Protein AF-A0A4U8SGM3-F1 (afdb_monomer)

Secondary structure (DSSP, 8-state):
-HHHHHHHHHHHHHHHHHHHH--HHHHHHHHHHHTT-EE--GGGPPPP-TTS-HHHHHHHHHHHHHHHHHHHHHHHHHHTTSEEEEEETTEEEEEE-HHHHHHHHH-HHHHHHHHHHHHHHIIIIIHHHHHHHHH-HHHHHHHHS-----TTPPPHHHHHHHHHHHTTSB---S-GGG---SSHHHHHTSPBPTT-TTS--

Foldseek 3Di:
DVVVVVVLVVLLVVLVVCLVPQDLLRLLLLVLQLVQAWALLQLQQADDDPPDDPVLVVLNVLLNVSSVVSVVSQVVCCVVQQWPWDDDPRGTRIHGHPSNSVSCVVDVVSVVVSVVSNLVCCQPPVVVSLLVCLPPPVNLVSQLPDPDPDPQRQGSVLSSLSNCCSSFQAVAPDPSSPDNQPGSVRSVPGHGGPSHNVPDD

Nearest PDB structures (foldseek):
  6juv-assembly1_A  TM=3.994E-01  e=2.311E-01  Pyrococcus yayanosii CH1
  3m8e-assembly1_A  TM=5.157E-01  e=1.503E+00  Bacillus thuringiensis serovar israelensis
  3fm5-assembly3_C  TM=2.994E-01  e=3.691E-01  Rhodococcus jostii RHA1
  3s2w-assembly2_D  TM=3.661E-01  e=2.954E+00  Methanosarcina mazei Go1
  3opb-assembly1_B  TM=2.702E-01  e=8.357E+00  Saccharomyces cerevisiae

pLDDT: mean 87.22, std 13.84, range [38.59, 97.94]

Mean predicted aligned error: 6.18 Å

Solvent-accessible surface area (backbone atoms only — not comparable to full-atom values): 10999 Å² total; per-residue (Å²): 115,68,71,61,53,52,55,49,53,55,50,53,51,52,51,52,48,51,65,70,69,46,48,66,69,49,38,4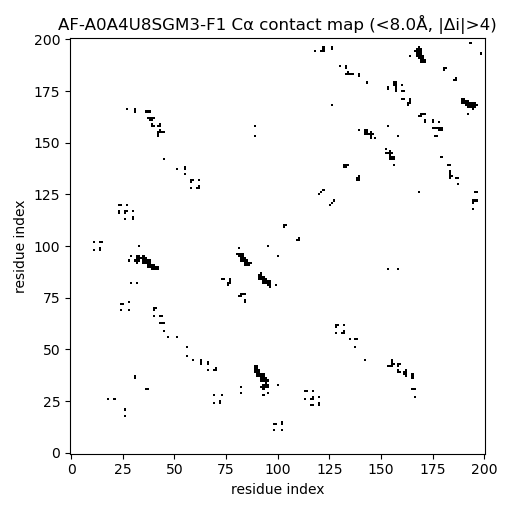4,53,52,54,36,13,66,69,60,32,58,40,32,53,65,32,51,61,76,78,92,60,94,86,57,55,72,68,59,48,52,54,48,52,57,47,39,50,54,44,51,51,50,54,52,50,51,54,51,35,33,76,72,57,52,28,47,66,45,81,49,102,36,25,34,41,25,35,42,25,69,72,53,41,52,51,39,74,75,28,65,66,57,41,51,50,50,51,51,52,30,37,48,41,36,43,72,53,51,47,54,49,54,47,54,48,37,68,34,63,72,51,36,53,58,30,69,64,45,98,62,102,52,100,79,68,61,31,37,45,16,24,47,51,45,33,40,28,61,72,25,34,27,55,68,69,94,60,43,76,75,50,72,65,93,42,49,67,54,55,74,61,48,49,72,21,88,37,23,72,84,58,83,126

Sequence (201 aa):
MAKSLYARKKRNSKAKKILKEATPLDKLIIFNAYRNMFLPLNGMLIAPNQQLDFESMQIINCFDDLIMRLISNVKRMNEERILFAYEEHYGYRLVLSSQFYSLIHQNEKIKKELMKENKQFIKDEVYPLCKKIIESETIFNLLQQSQQPNINATPLLGSLSIFMHNIGVFNIPVDVKHLNPASPKDFLNFPKGEFHPEYQG

Structure (mmCIF, N/CA/C/O backbone):
data_AF-A0A4U8SGM3-F1
#
_entry.id   AF-A0A4U8SGM3-F1
#
loop_
_atom_site.group_PDB
_atom_site.id
_atom_site.type_symbol
_atom_site.label_atom_id
_atom_site.label_alt_id
_atom_site.label_comp_id
_atom_site.label_asym_id
_atom_site.label_entity_id
_atom_site.label_seq_id
_atom_site.pdbx_PDB_ins_code
_atom_site.Cartn_x
_atom_site.Cartn_y
_atom_site.Cartn_z
_atom_site.occupancy
_atom_site.B_iso_or_equiv
_atom_site.auth_seq_id
_atom_site.auth_comp_id
_atom_site.auth_asym_id
_atom_site.auth_atom_id
_atom_site.pdbx_PDB_model_num
ATOM 1 N N . MET A 1 1 ? -26.179 -7.073 33.674 1.00 56.12 1 MET A N 1
ATOM 2 C CA . MET A 1 1 ? -25.950 -6.056 32.615 1.00 56.12 1 MET A CA 1
ATOM 3 C C . MET A 1 1 ? -24.678 -5.207 32.802 1.00 56.12 1 MET A C 1
ATOM 5 O O . MET A 1 1 ? -23.928 -5.080 31.838 1.00 56.12 1 MET A O 1
ATOM 9 N N . ALA A 1 2 ? -24.351 -4.692 33.998 1.00 54.56 2 ALA A N 1
ATOM 10 C CA . ALA A 1 2 ? -23.192 -3.799 34.225 1.00 54.56 2 ALA A CA 1
ATOM 11 C C . ALA A 1 2 ? -21.797 -4.382 33.871 1.00 54.56 2 ALA A C 1
ATOM 13 O O . ALA A 1 2 ? -20.968 -3.679 33.290 1.00 54.56 2 ALA A O 1
ATOM 14 N N . LYS A 1 3 ? -21.547 -5.680 34.122 1.00 50.66 3 LYS A N 1
ATOM 15 C CA . LYS A 1 3 ? -20.276 -6.352 33.756 1.00 50.66 3 LYS A CA 1
ATOM 16 C C . LYS A 1 3 ? -20.006 -6.341 32.239 1.00 50.66 3 LYS A C 1
ATOM 18 O O . LYS A 1 3 ? -18.861 -6.184 31.819 1.00 50.66 3 LYS A O 1
ATOM 23 N N . SER A 1 4 ? -21.055 -6.431 31.413 1.00 63.47 4 SER A N 1
ATOM 24 C CA . SER A 1 4 ? -20.931 -6.410 29.945 1.00 63.47 4 SER A CA 1
ATOM 25 C C . SER A 1 4 ? -20.558 -5.021 29.402 1.00 63.47 4 SER A C 1
ATOM 27 O O . SER A 1 4 ? -19.730 -4.907 28.497 1.00 63.47 4 SER A O 1
ATOM 29 N N . LEU A 1 5 ? -21.092 -3.955 30.011 1.00 58.72 5 LEU A N 1
ATOM 30 C CA . LEU A 1 5 ? -20.821 -2.563 29.640 1.00 58.72 5 LEU A CA 1
ATOM 31 C C . LEU A 1 5 ? -19.402 -2.134 30.031 1.00 58.72 5 LEU A C 1
ATOM 33 O O . LEU A 1 5 ? -18.722 -1.476 29.243 1.00 58.72 5 LEU A O 1
ATOM 37 N N . TYR A 1 6 ? -18.919 -2.557 31.204 1.00 59.22 6 TYR A N 1
ATOM 38 C CA . TYR A 1 6 ? -17.543 -2.299 31.641 1.00 59.22 6 TYR A CA 1
ATOM 39 C C . TYR A 1 6 ? -16.518 -2.997 30.731 1.00 59.22 6 TYR A C 1
ATOM 41 O O . TYR A 1 6 ? -15.571 -2.368 30.254 1.00 59.22 6 TYR A O 1
ATOM 49 N N . ALA A 1 7 ? -16.756 -4.270 30.391 1.00 63.47 7 ALA A N 1
ATOM 50 C CA . ALA A 1 7 ? -15.914 -5.014 29.454 1.00 63.47 7 ALA A CA 1
ATOM 51 C C . ALA A 1 7 ? -15.919 -4.408 28.037 1.00 63.47 7 ALA A C 1
ATOM 53 O O . ALA A 1 7 ? -14.904 -4.469 27.340 1.00 63.47 7 ALA A O 1
ATOM 54 N N . ARG A 1 8 ? -17.036 -3.809 27.600 1.00 59.97 8 ARG A N 1
ATOM 55 C CA . ARG A 1 8 ? -17.139 -3.090 26.319 1.00 59.97 8 ARG A CA 1
ATOM 56 C C . ARG A 1 8 ? -16.384 -1.754 26.348 1.00 59.97 8 ARG A C 1
ATOM 58 O O . ARG A 1 8 ? -15.612 -1.482 25.433 1.00 59.97 8 ARG A O 1
ATOM 65 N N . LYS A 1 9 ? -16.516 -0.960 27.421 1.00 65.94 9 LYS A N 1
ATOM 66 C CA . LYS A 1 9 ? -15.753 0.292 27.615 1.00 65.94 9 LYS A CA 1
ATOM 67 C C . LYS A 1 9 ? -14.238 0.046 27.649 1.00 65.94 9 LYS A C 1
ATOM 69 O O . LYS A 1 9 ? -13.498 0.745 26.960 1.00 65.94 9 LYS A O 1
ATOM 74 N N . LYS A 1 10 ? -13.776 -0.978 28.380 1.00 66.94 10 LYS A N 1
ATOM 75 C CA . LYS A 1 10 ? -12.348 -1.343 28.464 1.00 66.94 10 LYS A CA 1
ATOM 76 C C . LYS A 1 10 ? -11.784 -1.805 27.112 1.00 66.94 10 LYS A C 1
ATOM 78 O O . LYS A 1 10 ? -10.699 -1.374 26.729 1.00 66.94 10 LYS A O 1
ATOM 83 N N . ARG A 1 11 ? -12.538 -2.612 26.352 1.00 67.00 11 ARG A N 1
ATOM 84 C CA . ARG A 1 11 ? -12.164 -3.040 24.989 1.00 67.00 11 ARG A CA 1
ATOM 85 C C . ARG A 1 11 ? -12.057 -1.863 24.017 1.00 67.00 11 ARG A C 1
ATOM 87 O O . ARG A 1 11 ? -11.061 -1.753 23.306 1.00 67.00 11 ARG A O 1
ATOM 94 N N . ASN A 1 12 ? -13.014 -0.937 24.050 1.00 76.69 12 ASN A N 1
ATOM 95 C CA . ASN A 1 12 ? -12.971 0.262 23.210 1.00 76.69 12 ASN A CA 1
ATOM 96 C C . ASN A 1 12 ? -11.793 1.181 23.562 1.00 76.69 12 ASN A C 1
ATOM 98 O O . ASN A 1 12 ? -11.206 1.773 22.663 1.00 76.69 12 ASN A O 1
ATOM 102 N N . SER A 1 13 ? -11.413 1.273 24.840 1.00 83.69 13 SER A N 1
ATOM 103 C CA . SER A 1 13 ? -10.211 2.009 25.256 1.00 83.69 13 SER A CA 1
ATOM 104 C C . SER A 1 13 ? -8.932 1.396 24.667 1.00 83.69 13 SER A C 1
ATOM 106 O O . SER A 1 13 ? -8.132 2.108 24.064 1.00 83.69 13 SER A O 1
ATOM 108 N N . LYS A 1 14 ? -8.784 0.062 24.737 1.00 86.88 14 LYS A N 1
ATOM 109 C CA . LYS A 1 14 ? -7.633 -0.646 24.150 1.00 86.88 14 LYS A CA 1
ATOM 110 C C . LYS A 1 14 ? -7.545 -0.452 22.631 1.00 86.88 14 LYS A C 1
ATOM 112 O O . LYS A 1 14 ? -6.476 -0.121 22.137 1.00 86.88 14 LYS A O 1
ATOM 117 N N . ALA A 1 15 ? -8.652 -0.609 21.900 1.00 87.25 15 ALA A N 1
ATOM 118 C CA . ALA A 1 15 ? -8.657 -0.420 20.444 1.00 87.25 15 ALA A CA 1
ATOM 119 C C . ALA A 1 15 ? -8.336 1.027 20.037 1.00 87.25 15 ALA A C 1
ATOM 121 O O . ALA A 1 15 ? -7.558 1.240 19.115 1.00 87.25 15 ALA A O 1
ATOM 122 N N . LYS A 1 16 ? -8.862 2.026 20.762 1.00 89.62 16 LYS A N 1
ATOM 123 C CA . LYS A 1 16 ? -8.498 3.437 20.546 1.00 89.62 16 LYS A CA 1
ATOM 124 C C . LYS A 1 16 ? -7.008 3.684 20.760 1.00 89.62 16 LYS A C 1
ATOM 126 O O . LYS A 1 16 ? -6.407 4.410 19.978 1.00 89.62 16 LYS A O 1
ATOM 131 N N . LYS A 1 17 ? -6.424 3.085 21.803 1.00 91.31 17 LYS A N 1
ATOM 132 C CA . LYS A 1 17 ? -4.987 3.180 22.075 1.00 91.31 17 LYS A CA 1
ATOM 133 C C . LYS A 1 17 ? -4.170 2.594 20.918 1.00 91.31 17 LYS A C 1
ATOM 135 O O . LYS A 1 17 ? -3.308 3.288 20.403 1.00 91.31 17 LYS A O 1
ATOM 140 N N . ILE A 1 18 ? -4.521 1.391 20.455 1.00 92.94 18 ILE A N 1
ATOM 141 C CA . ILE A 1 18 ? -3.862 0.741 19.310 1.00 92.94 18 ILE A CA 1
ATOM 142 C C . ILE A 1 18 ? -3.943 1.614 18.051 1.00 92.94 18 ILE A C 1
ATOM 144 O O . ILE A 1 18 ? -2.927 1.835 17.411 1.00 92.94 18 ILE A O 1
ATOM 148 N N . LEU A 1 19 ? -5.116 2.168 17.718 1.00 91.62 19 LEU A N 1
ATOM 149 C CA . LEU A 1 19 ? -5.254 3.055 16.554 1.00 91.62 19 LEU A CA 1
ATOM 150 C C . LEU A 1 19 ? -4.416 4.334 16.676 1.00 91.62 19 LEU A C 1
ATOM 152 O O . LEU A 1 19 ? -3.866 4.802 15.685 1.00 91.62 19 LEU A O 1
ATOM 156 N N . LYS A 1 20 ? -4.314 4.898 17.884 1.00 90.88 20 LYS A N 1
ATOM 157 C CA . LYS A 1 20 ? -3.522 6.106 18.143 1.00 90.88 20 LYS A CA 1
ATOM 158 C C . LYS A 1 20 ? -2.016 5.843 18.025 1.00 90.88 20 LYS A C 1
ATOM 160 O O . LYS A 1 20 ? -1.290 6.704 17.544 1.00 90.88 20 LYS A O 1
ATOM 165 N N . GLU A 1 21 ? -1.565 4.684 18.493 1.00 92.25 21 GLU A N 1
ATOM 166 C CA . GLU A 1 21 ? -0.150 4.285 18.533 1.00 92.25 21 GLU A CA 1
ATOM 167 C C . GLU A 1 21 ? 0.313 3.576 17.252 1.00 92.25 21 GLU A C 1
ATOM 169 O O . GLU A 1 21 ? 1.503 3.319 17.095 1.00 92.25 21 GLU A O 1
ATOM 174 N N . ALA A 1 22 ? -0.610 3.278 16.333 1.00 94.31 22 ALA A N 1
ATOM 175 C CA . ALA A 1 22 ? -0.310 2.655 15.054 1.00 94.31 22 ALA A CA 1
ATOM 176 C C . ALA A 1 22 ? 0.708 3.488 14.261 1.00 94.31 22 ALA A C 1
ATOM 178 O O . ALA A 1 22 ? 0.566 4.707 14.105 1.00 94.31 22 ALA A O 1
ATOM 179 N N . THR A 1 23 ? 1.724 2.812 13.730 1.00 95.88 23 THR A N 1
ATOM 180 C CA . THR A 1 23 ? 2.701 3.436 12.832 1.00 95.88 23 THR A CA 1
ATOM 181 C C . THR A 1 23 ? 2.038 3.865 11.511 1.00 95.88 23 THR A C 1
ATOM 183 O O . THR A 1 23 ? 0.940 3.404 11.192 1.00 95.88 23 THR A O 1
ATOM 186 N N . PRO A 1 24 ? 2.670 4.726 10.695 1.00 95.50 24 PRO A N 1
ATOM 187 C CA . PRO A 1 24 ? 2.135 5.075 9.375 1.00 95.50 24 PRO A CA 1
ATOM 188 C C . PRO A 1 24 ? 1.860 3.854 8.479 1.00 95.50 24 PRO A C 1
ATOM 190 O O . PRO A 1 24 ? 0.799 3.757 7.864 1.00 95.50 24 PRO A O 1
ATOM 193 N N . LEU A 1 25 ? 2.762 2.867 8.491 1.00 96.12 25 LEU A N 1
ATOM 194 C CA . LEU A 1 25 ? 2.601 1.607 7.763 1.00 96.12 25 LEU A CA 1
ATOM 195 C C . LEU A 1 25 ? 1.408 0.801 8.303 1.00 96.12 25 LEU A C 1
ATOM 197 O O . LEU A 1 25 ? 0.596 0.286 7.534 1.00 96.12 25 LEU A O 1
ATOM 201 N N . ASP A 1 26 ? 1.238 0.764 9.625 1.00 97.00 26 ASP A N 1
ATOM 202 C CA . ASP A 1 26 ? 0.076 0.125 10.240 1.00 97.00 26 ASP A CA 1
ATOM 203 C C . ASP A 1 26 ? -1.236 0.780 9.807 1.00 97.00 26 ASP A C 1
ATOM 205 O O . ASP A 1 26 ? -2.214 0.099 9.501 1.00 97.00 26 ASP A O 1
ATOM 209 N N . LYS A 1 27 ? -1.257 2.111 9.749 1.00 96.06 27 LYS A N 1
ATOM 210 C CA . LYS A 1 27 ? -2.424 2.888 9.329 1.00 96.06 27 LYS A CA 1
ATOM 211 C C . LYS A 1 27 ? -2.789 2.625 7.871 1.00 96.06 27 LYS A C 1
ATOM 213 O O . LYS A 1 27 ? -3.979 2.519 7.583 1.00 96.06 27 LYS A O 1
ATOM 218 N N . LEU A 1 28 ? -1.808 2.415 6.990 1.00 97.06 28 LEU A N 1
ATOM 219 C CA . LEU A 1 28 ? -2.053 1.969 5.615 1.00 97.06 28 LEU A CA 1
ATOM 220 C C . LEU A 1 28 ? -2.765 0.616 5.572 1.00 97.06 28 LEU A C 1
ATOM 222 O O . LEU A 1 28 ? -3.778 0.472 4.883 1.00 97.06 28 LEU A O 1
ATOM 226 N N . ILE A 1 29 ? -2.289 -0.363 6.341 1.00 97.88 29 ILE A N 1
ATOM 227 C CA . ILE A 1 29 ? -2.908 -1.695 6.409 1.00 97.88 29 ILE A CA 1
ATOM 228 C C . ILE A 1 29 ? -4.326 -1.599 6.988 1.00 97.88 29 ILE A C 1
ATOM 230 O O . ILE A 1 29 ? -5.270 -2.136 6.410 1.00 97.88 29 ILE A O 1
ATOM 234 N N . ILE A 1 30 ? -4.496 -0.875 8.097 1.00 97.56 30 ILE A N 1
ATOM 235 C CA . ILE A 1 30 ? -5.788 -0.678 8.767 1.00 97.56 30 ILE A CA 1
ATOM 236 C C . ILE A 1 30 ? -6.782 0.014 7.831 1.00 97.56 30 ILE A C 1
ATOM 238 O O . ILE A 1 30 ? -7.927 -0.421 7.731 1.00 97.56 30 ILE A O 1
ATOM 242 N N . PHE A 1 31 ? -6.369 1.062 7.116 1.00 96.19 31 PHE A N 1
ATOM 243 C CA . PHE A 1 31 ? -7.241 1.772 6.182 1.00 96.19 31 PHE A CA 1
ATOM 244 C C . PHE A 1 31 ? -7.695 0.873 5.022 1.00 96.19 31 PHE A C 1
ATOM 246 O O . PHE A 1 31 ? -8.878 0.848 4.679 1.00 96.19 31 PHE A O 1
ATOM 253 N N . ASN A 1 32 ? -6.790 0.075 4.451 1.00 96.31 32 ASN A N 1
ATOM 254 C CA . ASN A 1 32 ? -7.139 -0.870 3.388 1.00 96.31 32 ASN A CA 1
ATOM 255 C C . ASN A 1 32 ? -8.034 -2.013 3.897 1.00 96.31 32 ASN A C 1
ATOM 257 O O . ASN A 1 32 ? -9.018 -2.366 3.245 1.00 96.31 32 ASN A O 1
ATOM 261 N N . ALA A 1 33 ? -7.779 -2.524 5.103 1.00 97.31 33 ALA A N 1
ATOM 262 C CA . ALA A 1 33 ? -8.632 -3.514 5.757 1.00 97.31 33 ALA A CA 1
ATOM 263 C C . ALA A 1 33 ? -10.036 -2.966 6.079 1.00 97.31 33 ALA A C 1
ATOM 265 O O . ALA A 1 33 ? -11.014 -3.714 6.073 1.00 97.31 33 ALA A O 1
ATOM 266 N N . TYR A 1 34 ? -10.159 -1.658 6.342 1.00 96.56 34 TYR A N 1
ATOM 267 C CA . TYR A 1 34 ? -11.444 -0.993 6.616 1.00 96.56 34 TYR A CA 1
ATOM 268 C C . TYR A 1 34 ? -12.329 -0.998 5.372 1.00 96.56 34 TYR A C 1
ATOM 270 O O . TYR A 1 34 ? -13.546 -1.146 5.468 1.00 96.56 34 TYR A O 1
ATOM 278 N N . ARG A 1 35 ? -11.696 -0.876 4.204 1.00 94.56 35 ARG A N 1
ATOM 279 C CA . ARG A 1 35 ? -12.333 -0.890 2.887 1.00 94.56 35 ARG A CA 1
ATOM 280 C C . ARG A 1 35 ? -12.489 -2.297 2.297 1.00 94.56 35 ARG A C 1
ATOM 282 O O . ARG A 1 35 ? -12.968 -2.402 1.175 1.00 94.56 35 ARG A O 1
ATOM 289 N N . ASN A 1 36 ? -12.114 -3.352 3.030 1.00 94.50 36 ASN A N 1
ATOM 290 C CA . ASN A 1 36 ? -12.110 -4.737 2.544 1.00 94.50 36 ASN A CA 1
ATOM 291 C C . ASN A 1 36 ? -11.288 -4.911 1.247 1.00 94.50 36 ASN A C 1
ATOM 293 O O . ASN A 1 36 ? -11.755 -5.480 0.259 1.0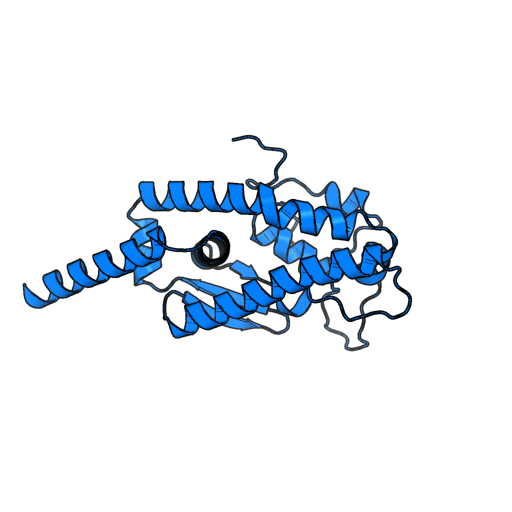0 94.50 36 ASN A O 1
ATOM 297 N N . MET A 1 37 ? -10.079 -4.343 1.229 1.00 94.06 37 MET A N 1
ATOM 298 C CA . MET A 1 37 ? -9.223 -4.324 0.041 1.00 94.06 37 MET A CA 1
ATOM 299 C C . MET A 1 37 ? -8.286 -5.530 -0.030 1.00 94.06 37 MET A C 1
ATOM 301 O O . MET A 1 37 ? -7.849 -6.084 0.982 1.00 94.06 37 MET A O 1
ATOM 305 N N . PHE A 1 38 ? -7.953 -5.908 -1.263 1.00 94.00 38 PHE A N 1
ATOM 306 C CA . PHE A 1 38 ? -6.901 -6.871 -1.571 1.00 94.00 38 PHE A CA 1
ATOM 307 C C . PHE A 1 38 ? -5.564 -6.144 -1.760 1.00 94.00 38 PHE A C 1
ATOM 309 O O . PHE A 1 38 ? -5.501 -5.147 -2.473 1.00 94.00 38 PHE A O 1
ATOM 316 N N . LEU A 1 39 ? -4.486 -6.635 -1.153 1.00 95.06 39 LEU A N 1
ATOM 317 C CA . LEU A 1 39 ? -3.133 -6.126 -1.374 1.00 95.06 39 LEU A CA 1
ATOM 318 C C . LEU A 1 39 ? -2.272 -7.230 -2.007 1.00 95.06 39 LEU A C 1
ATOM 320 O O . LEU A 1 39 ? -2.001 -8.218 -1.321 1.00 95.06 39 LEU A O 1
ATOM 324 N N . PRO A 1 40 ? -1.802 -7.082 -3.261 1.00 93.31 40 PRO A N 1
ATOM 325 C CA . PRO A 1 40 ? -1.021 -8.097 -3.979 1.00 93.31 40 PRO A CA 1
ATOM 326 C C . PRO A 1 40 ? 0.456 -8.118 -3.540 1.00 93.31 40 PRO A C 1
ATOM 328 O O . PRO A 1 40 ? 1.360 -8.102 -4.367 1.00 93.31 40 PRO A O 1
ATOM 331 N N . LEU A 1 41 ? 0.715 -8.098 -2.229 1.00 94.06 41 LEU A N 1
ATOM 332 C CA . LEU A 1 41 ? 2.058 -7.891 -1.675 1.00 94.06 41 LEU A CA 1
ATOM 333 C C . LEU A 1 41 ? 3.067 -8.947 -2.149 1.00 94.06 41 LEU A C 1
ATOM 335 O O . LEU A 1 41 ? 4.163 -8.593 -2.566 1.00 94.06 41 LEU A O 1
ATOM 339 N N . ASN A 1 42 ? 2.689 -10.230 -2.142 1.00 89.81 42 ASN A N 1
ATOM 340 C CA . ASN A 1 42 ? 3.576 -11.310 -2.588 1.00 89.81 42 ASN A CA 1
ATOM 341 C C . ASN A 1 42 ? 3.864 -11.210 -4.098 1.00 89.81 42 ASN A C 1
ATOM 343 O O . ASN A 1 42 ? 4.962 -11.528 -4.540 1.00 89.81 42 ASN A O 1
ATOM 347 N N . GLY A 1 43 ? 2.887 -10.749 -4.882 1.00 88.00 43 GLY A N 1
ATOM 348 C CA . GLY A 1 43 ? 3.003 -10.568 -6.328 1.00 88.00 43 GLY A CA 1
ATOM 349 C C . GLY A 1 43 ? 3.754 -9.310 -6.761 1.00 88.00 43 GLY A C 1
ATOM 350 O O . GLY A 1 43 ? 3.830 -9.075 -7.963 1.00 88.00 43 GLY A O 1
ATOM 351 N N . MET A 1 44 ? 4.251 -8.495 -5.824 1.00 91.06 44 MET 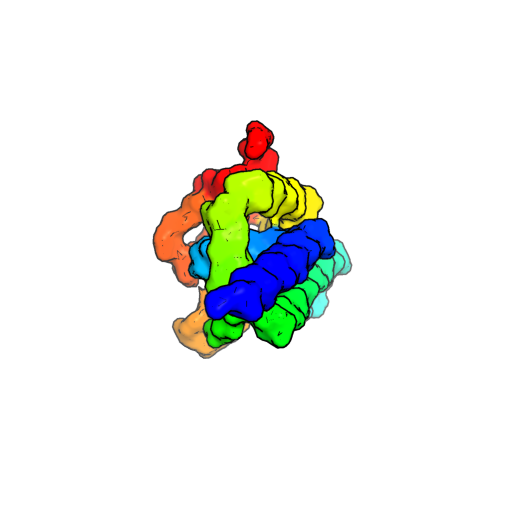A N 1
ATOM 352 C CA . MET A 1 44 ? 5.037 -7.288 -6.109 1.00 91.06 44 MET A CA 1
ATOM 353 C C . MET A 1 44 ? 6.536 -7.448 -5.838 1.00 91.06 44 MET A C 1
ATOM 355 O O . MET A 1 44 ? 7.290 -6.582 -6.259 1.00 91.06 44 MET A O 1
ATOM 359 N N . LEU A 1 45 ? 6.978 -8.512 -5.159 1.00 90.12 45 LEU A N 1
ATOM 360 C CA . LEU A 1 45 ? 8.402 -8.719 -4.868 1.00 90.12 45 LEU A CA 1
ATOM 361 C C . LEU A 1 45 ? 9.187 -8.981 -6.156 1.00 90.12 45 LEU A C 1
ATOM 363 O O . LEU A 1 45 ? 8.840 -9.883 -6.923 1.00 90.12 45 LEU A O 1
ATOM 367 N N . ILE A 1 46 ? 10.250 -8.212 -6.385 1.00 87.75 46 ILE A N 1
ATOM 368 C CA . ILE A 1 46 ? 11.025 -8.286 -7.625 1.00 87.75 46 ILE A CA 1
ATOM 369 C C . ILE A 1 46 ? 12.190 -9.255 -7.424 1.00 87.75 46 ILE A C 1
ATOM 371 O O . ILE A 1 46 ? 13.068 -9.053 -6.591 1.00 87.75 46 ILE A O 1
ATOM 375 N N . ALA A 1 47 ? 12.222 -10.334 -8.208 1.00 81.31 47 ALA A N 1
ATOM 376 C CA . ALA A 1 47 ? 13.296 -11.313 -8.101 1.00 81.31 47 ALA A CA 1
ATOM 377 C C . ALA A 1 47 ? 14.664 -10.677 -8.440 1.00 81.31 47 ALA A C 1
ATOM 379 O O . ALA A 1 47 ? 14.756 -9.917 -9.412 1.00 81.31 47 ALA A O 1
ATOM 380 N N . PRO A 1 48 ? 15.739 -11.014 -7.701 1.00 70.31 48 PRO A N 1
ATOM 381 C CA . PRO A 1 48 ? 17.077 -10.528 -8.010 1.00 70.31 48 PRO A CA 1
ATOM 382 C C . PRO A 1 48 ? 17.478 -10.868 -9.449 1.00 70.31 48 PRO A C 1
ATOM 384 O O . PRO A 1 48 ? 17.378 -12.021 -9.873 1.00 70.31 48 PRO A O 1
ATOM 387 N N . ASN A 1 49 ? 17.976 -9.878 -10.189 1.00 75.69 49 ASN A N 1
ATOM 388 C CA . ASN A 1 49 ? 18.473 -10.060 -11.548 1.00 75.69 49 ASN A CA 1
ATOM 389 C C . ASN A 1 49 ? 19.919 -9.559 -11.646 1.00 75.69 49 ASN A C 1
ATOM 391 O O . ASN A 1 49 ? 20.201 -8.385 -11.424 1.00 75.69 49 ASN A O 1
ATOM 395 N N . GLN A 1 50 ? 20.833 -10.471 -11.991 1.00 72.06 50 GLN A N 1
ATOM 396 C CA . GLN A 1 50 ? 22.278 -10.220 -12.057 1.00 72.06 50 GLN A CA 1
ATOM 397 C C . GLN A 1 50 ? 22.688 -9.254 -13.181 1.00 72.06 50 GLN A C 1
ATOM 399 O O . GLN A 1 50 ? 23.829 -8.806 -13.205 1.00 72.06 50 GLN A O 1
ATOM 404 N N . GLN A 1 51 ? 21.782 -8.944 -14.113 1.00 79.94 51 GLN A N 1
ATOM 405 C CA . GLN A 1 51 ? 22.032 -8.027 -15.228 1.00 79.94 51 GLN A CA 1
ATOM 406 C C . GLN A 1 51 ? 21.691 -6.566 -14.897 1.00 79.94 51 GLN A C 1
ATOM 408 O O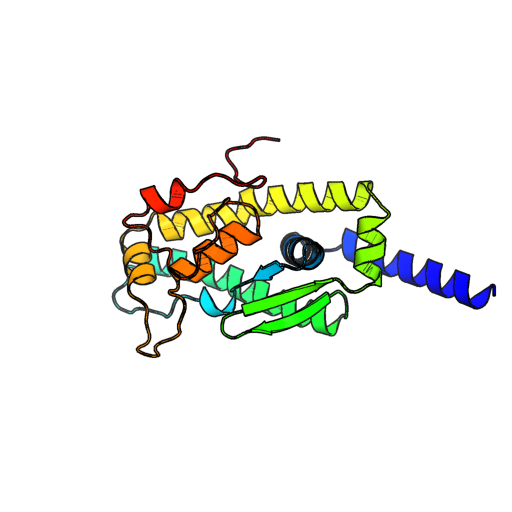 . GLN A 1 51 ? 21.884 -5.694 -15.740 1.00 79.94 51 GLN A O 1
ATOM 413 N N . LEU A 1 52 ? 21.166 -6.290 -13.699 1.00 86.50 52 LEU A N 1
ATOM 414 C CA . LEU A 1 52 ? 20.806 -4.939 -13.281 1.00 86.50 52 LEU A CA 1
ATOM 415 C C . LEU A 1 52 ? 22.032 -4.148 -12.825 1.00 86.50 52 LEU A C 1
ATOM 417 O O . LEU A 1 52 ? 22.906 -4.666 -12.127 1.00 86.50 52 LEU A O 1
ATOM 421 N N . ASP A 1 53 ? 22.062 -2.866 -13.181 1.00 90.75 53 ASP A N 1
ATOM 422 C CA . ASP A 1 53 ? 23.031 -1.931 -12.623 1.00 90.75 53 ASP A CA 1
ATOM 423 C C . ASP A 1 53 ? 22.801 -1.698 -11.118 1.00 90.75 53 ASP A C 1
ATOM 425 O O . ASP A 1 53 ? 21.765 -2.038 -10.533 1.00 90.75 53 ASP A O 1
ATOM 429 N N . PHE A 1 54 ? 23.815 -1.128 -10.467 1.00 91.25 54 PHE A N 1
ATOM 430 C CA . PHE A 1 54 ? 23.806 -0.906 -9.023 1.00 91.25 54 PHE A CA 1
ATOM 431 C C . PHE A 1 54 ? 22.659 -0.000 -8.560 1.00 91.25 54 PHE A C 1
ATOM 433 O O . PHE A 1 54 ? 22.055 -0.265 -7.521 1.00 91.25 54 PHE A O 1
ATOM 440 N N . GLU A 1 55 ? 22.331 1.036 -9.331 1.00 92.88 55 GLU A N 1
ATOM 441 C CA . GLU A 1 55 ? 21.257 1.973 -9.001 1.00 92.88 55 GLU A CA 1
ATOM 442 C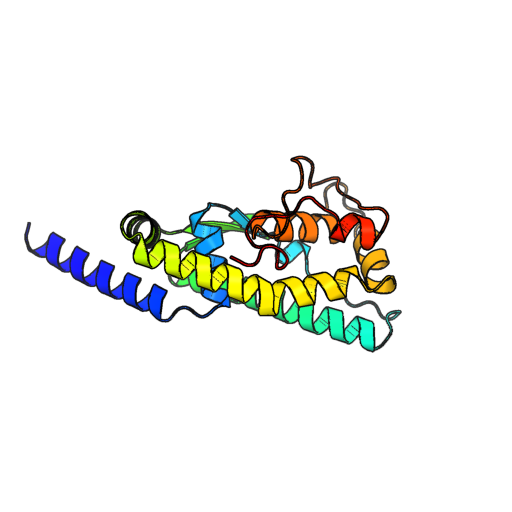 C . GLU A 1 55 ? 19.886 1.283 -9.040 1.00 92.88 55 GLU A C 1
ATOM 444 O O . GLU A 1 55 ? 19.115 1.366 -8.082 1.00 92.88 55 GLU A O 1
ATOM 449 N N . SER A 1 56 ? 19.613 0.516 -10.094 1.00 92.81 56 SER A N 1
ATOM 450 C CA . SER A 1 56 ? 18.385 -0.262 -10.251 1.00 92.81 56 SER A CA 1
ATOM 451 C C . SER A 1 56 ? 18.234 -1.292 -9.132 1.00 92.81 56 SER A C 1
ATOM 453 O O . SER A 1 56 ? 17.153 -1.426 -8.555 1.00 92.81 56 SER A O 1
ATOM 455 N N . MET A 1 57 ? 19.325 -1.969 -8.755 1.00 92.19 57 MET A N 1
ATOM 456 C CA . MET A 1 57 ? 19.328 -2.882 -7.608 1.00 92.19 57 MET A CA 1
ATOM 457 C C . MET A 1 57 ? 18.996 -2.165 -6.293 1.00 92.19 57 MET A C 1
ATOM 459 O O . MET A 1 57 ? 18.221 -2.686 -5.494 1.00 92.19 57 MET A O 1
ATOM 463 N N . GLN A 1 58 ? 19.537 -0.967 -6.050 1.00 93.25 58 GLN A N 1
ATOM 464 C CA . GLN A 1 58 ? 19.218 -0.195 -4.844 1.00 93.25 58 GLN A CA 1
ATOM 465 C C . GLN A 1 58 ? 17.749 0.237 -4.795 1.00 93.25 58 GLN A C 1
ATOM 467 O O . GLN A 1 58 ? 17.128 0.155 -3.735 1.00 93.25 58 GLN A O 1
ATOM 472 N N . ILE A 1 59 ? 17.183 0.670 -5.926 1.00 94.19 59 ILE A N 1
ATOM 473 C CA . ILE A 1 59 ? 15.767 1.046 -6.015 1.00 94.19 59 ILE A CA 1
ATOM 474 C C . ILE A 1 59 ? 14.878 -0.164 -5.700 1.00 94.19 59 ILE A C 1
ATOM 476 O O . ILE A 1 59 ? 13.969 -0.043 -4.876 1.00 94.19 59 ILE A O 1
ATOM 480 N N . ILE A 1 60 ? 15.170 -1.326 -6.295 1.00 93.12 60 ILE A N 1
ATOM 481 C CA . ILE A 1 60 ? 14.445 -2.577 -6.029 1.00 93.12 60 ILE A CA 1
ATOM 482 C C . ILE A 1 60 ? 14.555 -2.972 -4.557 1.00 93.12 60 ILE A C 1
ATOM 484 O O . ILE A 1 60 ? 13.534 -3.219 -3.930 1.00 93.12 60 ILE A O 1
ATOM 488 N N . ASN A 1 61 ? 15.755 -2.955 -3.973 1.00 93.75 61 ASN A N 1
ATOM 489 C CA . ASN A 1 61 ? 15.946 -3.329 -2.569 1.00 93.75 61 ASN A CA 1
ATOM 490 C C . ASN A 1 61 ? 15.132 -2.441 -1.614 1.00 93.75 61 ASN A C 1
ATOM 492 O O . ASN A 1 61 ? 14.525 -2.942 -0.670 1.00 93.75 61 ASN A O 1
ATOM 496 N N . CYS A 1 62 ? 15.091 -1.128 -1.859 1.00 95.19 62 CYS A N 1
ATOM 497 C CA . CYS A 1 62 ? 14.272 -0.204 -1.070 1.00 95.19 62 CYS A CA 1
ATOM 498 C C . CYS A 1 62 ? 12.770 -0.485 -1.223 1.00 95.19 62 CYS A C 1
ATOM 500 O O . CYS A 1 62 ? 12.018 -0.393 -0.253 1.00 95.19 62 CYS A O 1
ATOM 502 N N . PHE A 1 63 ? 12.328 -0.810 -2.439 1.00 95.31 63 PHE A N 1
ATOM 503 C CA . PHE A 1 63 ? 10.940 -1.166 -2.705 1.00 95.31 63 PHE A CA 1
ATOM 504 C C . PHE A 1 63 ? 10.558 -2.484 -2.016 1.00 95.31 63 PHE A C 1
ATOM 506 O O . PHE A 1 63 ? 9.580 -2.523 -1.269 1.00 95.31 63 PHE A O 1
ATOM 513 N N . ASP A 1 64 ? 11.363 -3.531 -2.185 1.00 94.44 64 ASP A N 1
ATOM 514 C CA . ASP A 1 64 ? 11.131 -4.840 -1.581 1.00 94.44 64 ASP A CA 1
ATOM 515 C C . ASP A 1 64 ? 11.181 -4.786 -0.048 1.00 94.44 64 ASP A C 1
ATOM 517 O O . ASP A 1 64 ? 10.363 -5.442 0.595 1.00 94.44 64 ASP A O 1
ATOM 521 N N . ASP A 1 65 ? 12.048 -3.966 0.565 1.00 96.00 65 ASP A N 1
ATOM 522 C CA . ASP A 1 65 ? 12.037 -3.749 2.023 1.00 96.00 65 ASP A CA 1
ATOM 523 C C . ASP A 1 65 ? 10.678 -3.215 2.502 1.00 96.00 65 ASP A C 1
ATOM 525 O O . ASP A 1 65 ? 10.094 -3.741 3.456 1.00 96.00 65 ASP A O 1
ATOM 529 N N . LEU A 1 66 ? 10.114 -2.219 1.806 1.00 95.38 66 LEU A N 1
ATOM 530 C CA . LEU A 1 66 ? 8.779 -1.709 2.118 1.00 95.38 66 LEU A CA 1
ATOM 531 C C . LEU A 1 66 ? 7.718 -2.815 1.995 1.00 95.38 66 LEU A C 1
ATOM 533 O O . LEU A 1 66 ? 6.885 -2.964 2.896 1.00 95.38 66 LEU A O 1
ATOM 537 N N . ILE A 1 67 ? 7.743 -3.601 0.913 1.00 95.94 67 ILE A N 1
ATOM 538 C CA . ILE A 1 67 ? 6.781 -4.693 0.696 1.00 95.94 67 ILE A CA 1
ATOM 539 C C . ILE A 1 67 ? 6.918 -5.774 1.776 1.00 95.94 67 ILE A C 1
ATOM 541 O O . ILE A 1 67 ? 5.916 -6.199 2.356 1.00 95.94 67 ILE A O 1
ATOM 545 N N . MET A 1 68 ? 8.139 -6.174 2.125 1.00 96.19 68 MET A N 1
ATOM 546 C CA . MET A 1 68 ? 8.406 -7.161 3.172 1.00 96.19 68 MET A CA 1
ATOM 547 C C . MET A 1 68 ? 7.946 -6.677 4.549 1.00 96.19 68 MET A C 1
ATOM 549 O O . MET A 1 68 ? 7.352 -7.444 5.315 1.00 96.19 68 MET A O 1
ATOM 553 N N . ARG A 1 69 ? 8.133 -5.388 4.856 1.00 97.31 69 ARG A N 1
ATOM 554 C CA . ARG A 1 69 ? 7.602 -4.767 6.078 1.00 97.31 69 ARG A CA 1
ATOM 555 C C . ARG A 1 69 ? 6.074 -4.745 6.090 1.00 97.31 69 ARG A C 1
ATOM 557 O O . ARG A 1 69 ? 5.481 -5.037 7.127 1.00 97.31 69 ARG A O 1
ATOM 564 N N . LEU A 1 70 ? 5.423 -4.475 4.955 1.00 97.06 70 LEU A N 1
ATOM 565 C CA . LEU A 1 70 ? 3.963 -4.585 4.828 1.00 97.06 70 LEU A CA 1
ATOM 566 C C . LEU A 1 70 ? 3.480 -6.015 5.094 1.00 97.06 70 LEU A C 1
ATOM 568 O O . LEU A 1 70 ? 2.563 -6.200 5.893 1.00 97.06 70 LEU A O 1
ATOM 572 N N . ILE A 1 71 ? 4.121 -7.024 4.497 1.00 96.62 71 ILE A N 1
ATOM 573 C CA . ILE A 1 71 ? 3.788 -8.442 4.710 1.00 96.62 71 ILE A CA 1
ATOM 574 C C . ILE A 1 71 ? 3.938 -8.818 6.189 1.00 96.62 71 ILE A C 1
ATOM 576 O O . ILE A 1 71 ? 3.031 -9.413 6.777 1.00 96.62 71 ILE A O 1
ATOM 580 N N . SER A 1 72 ? 5.063 -8.449 6.806 1.00 97.62 72 SER A N 1
ATOM 581 C CA . SER A 1 72 ? 5.331 -8.714 8.223 1.00 97.62 72 SER A CA 1
ATOM 582 C C . SER A 1 72 ? 4.273 -8.075 9.129 1.00 97.62 72 SER A C 1
ATOM 584 O O . SER A 1 72 ? 3.699 -8.740 9.995 1.00 97.62 72 SER A O 1
ATOM 586 N N . ASN A 1 73 ? 3.921 -6.810 8.879 1.00 97.81 73 ASN A N 1
ATOM 587 C CA . ASN A 1 73 ? 2.918 -6.108 9.676 1.00 97.81 73 ASN A CA 1
ATOM 588 C C . ASN A 1 73 ? 1.504 -6.665 9.466 1.00 97.81 73 ASN A C 1
ATOM 590 O O . ASN A 1 73 ? 0.755 -6.746 10.437 1.00 97.81 73 ASN A O 1
ATOM 594 N N . VAL A 1 74 ? 1.139 -7.109 8.256 1.00 97.94 74 VAL A N 1
ATOM 595 C CA . VAL A 1 74 ? -0.136 -7.810 8.013 1.00 97.94 74 VAL A CA 1
ATOM 596 C C . VAL A 1 74 ? -0.223 -9.074 8.872 1.00 97.94 74 VAL A C 1
ATOM 598 O O . VAL A 1 74 ? -1.223 -9.267 9.568 1.00 97.94 74 VAL A O 1
ATOM 601 N N . LYS A 1 75 ? 0.830 -9.906 8.877 1.00 97.38 75 LYS A N 1
ATOM 602 C CA . LYS A 1 75 ? 0.883 -11.140 9.681 1.00 97.38 75 LYS A CA 1
ATOM 603 C C . LYS A 1 75 ? 0.761 -10.839 11.175 1.00 97.38 75 LYS A C 1
ATOM 605 O O . LYS A 1 75 ? -0.125 -11.379 11.835 1.00 97.38 75 LYS A O 1
ATOM 610 N N . ARG A 1 76 ? 1.558 -9.891 11.676 1.00 97.56 76 ARG A N 1
ATOM 611 C CA . ARG A 1 76 ? 1.503 -9.435 13.072 1.00 97.56 76 ARG A CA 1
ATOM 612 C C . ARG A 1 76 ? 0.105 -8.943 13.466 1.00 97.56 76 ARG A C 1
ATOM 614 O O . ARG A 1 76 ? -0.428 -9.339 14.497 1.00 97.56 76 ARG A O 1
ATOM 621 N N . MET A 1 77 ? -0.531 -8.104 12.648 1.00 97.62 77 MET A N 1
ATOM 622 C CA . MET A 1 77 ? -1.873 -7.585 12.948 1.00 97.62 77 MET A CA 1
ATOM 623 C C . MET A 1 77 ? -2.966 -8.656 12.931 1.00 97.62 77 MET A C 1
ATOM 625 O O . MET A 1 77 ? -3.957 -8.531 13.660 1.00 97.62 77 MET A O 1
ATOM 629 N N . ASN A 1 78 ? -2.803 -9.684 12.098 1.00 97.38 78 ASN A N 1
ATOM 630 C CA . ASN A 1 78 ? -3.679 -10.848 12.077 1.00 97.38 78 ASN A CA 1
ATOM 631 C C . ASN A 1 78 ? -3.550 -11.656 13.383 1.00 97.38 78 ASN A C 1
ATOM 633 O O . ASN A 1 78 ? -4.558 -11.978 14.013 1.00 97.38 78 ASN A O 1
ATOM 637 N N . GLU A 1 79 ? -2.323 -11.894 13.855 1.00 97.00 79 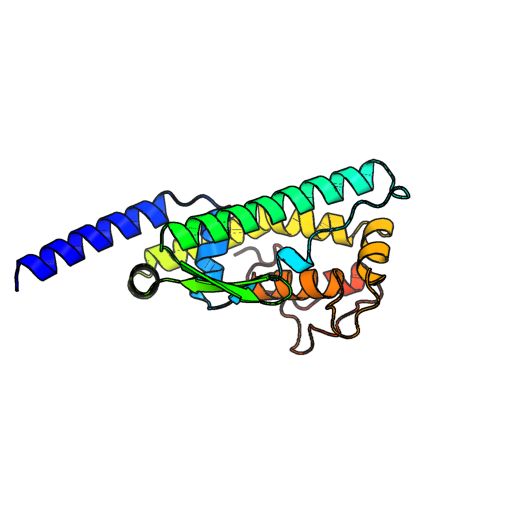GLU A N 1
ATOM 638 C CA . GLU A 1 79 ? -2.049 -12.545 15.148 1.00 97.00 79 GLU A CA 1
ATOM 639 C C . GLU A 1 79 ? -2.596 -11.737 16.337 1.00 97.00 79 GLU A C 1
ATOM 641 O O . GLU A 1 79 ? -3.219 -12.286 17.251 1.00 97.00 79 GLU A O 1
ATOM 646 N N . GLU A 1 80 ? -2.453 -10.410 16.293 1.00 95.19 80 GLU A N 1
ATOM 647 C CA . GLU A 1 80 ? -2.991 -9.475 17.290 1.00 95.19 80 GLU A CA 1
ATOM 648 C C . GLU A 1 80 ? -4.524 -9.317 17.221 1.00 95.19 80 GLU A C 1
ATOM 650 O O . GLU A 1 80 ? -5.120 -8.642 18.071 1.00 95.19 80 GLU A O 1
ATOM 655 N N . ARG A 1 81 ? -5.181 -9.958 16.241 1.00 95.38 81 ARG A N 1
ATOM 656 C CA . ARG A 1 81 ? -6.632 -9.904 15.981 1.00 95.38 81 ARG A CA 1
ATOM 657 C C . ARG A 1 81 ? -7.157 -8.488 15.734 1.00 95.38 81 ARG A C 1
ATOM 659 O O . ARG A 1 81 ? -8.308 -8.176 16.052 1.00 95.38 81 ARG A O 1
ATOM 666 N N . ILE A 1 82 ? -6.316 -7.618 15.179 1.00 96.50 82 ILE A N 1
ATOM 667 C CA . ILE A 1 82 ? -6.715 -6.277 14.735 1.00 96.50 82 ILE A CA 1
ATOM 668 C C . ILE A 1 82 ? -7.527 -6.402 13.444 1.00 96.50 82 ILE A C 1
ATOM 670 O O . ILE A 1 82 ? -8.597 -5.800 13.316 1.00 96.50 82 ILE A O 1
ATOM 674 N N . LEU A 1 83 ? -7.052 -7.245 12.531 1.00 97.56 83 LEU A N 1
ATOM 675 C CA . LEU A 1 83 ? -7.676 -7.590 11.258 1.00 97.56 83 LEU A CA 1
ATOM 676 C C . LEU A 1 83 ? -7.674 -9.108 11.056 1.00 97.56 83 LEU A C 1
ATOM 678 O O . LEU A 1 83 ? -7.036 -9.840 11.807 1.00 97.56 83 LEU A O 1
ATOM 682 N N . PHE A 1 84 ? -8.384 -9.550 10.029 1.00 97.38 84 PHE A N 1
ATOM 683 C CA . PHE A 1 84 ? -8.290 -10.869 9.429 1.00 97.38 84 PHE A CA 1
ATOM 684 C C . PHE A 1 84 ? -7.607 -10.720 8.071 1.00 97.38 84 PHE A C 1
ATOM 686 O O . PHE A 1 84 ? -8.035 -9.903 7.251 1.00 97.38 84 PHE A O 1
ATOM 693 N N . ALA A 1 85 ? -6.551 -11.494 7.846 1.00 96.62 85 ALA A N 1
ATOM 694 C CA . ALA A 1 85 ? -5.857 -11.569 6.569 1.00 96.62 85 ALA A CA 1
ATOM 695 C C . ALA A 1 85 ? -6.067 -12.961 5.967 1.00 96.62 85 ALA A C 1
ATOM 697 O O . ALA A 1 85 ? -5.664 -13.960 6.561 1.00 96.62 85 ALA A O 1
ATOM 698 N N . TYR A 1 86 ? -6.705 -13.020 4.800 1.00 94.88 86 TYR A N 1
ATOM 699 C CA . TYR A 1 86 ? -6.813 -14.240 4.006 1.00 94.88 86 TYR A CA 1
ATOM 700 C C . TYR A 1 86 ? -5.782 -14.189 2.883 1.00 94.88 86 TYR A C 1
ATOM 702 O O . TYR A 1 86 ? -5.788 -13.249 2.088 1.00 94.88 86 TYR A O 1
ATOM 710 N N . GLU A 1 87 ? -4.883 -15.166 2.849 1.00 91.12 87 GLU A N 1
ATOM 711 C CA . GLU A 1 87 ? -3.885 -15.280 1.791 1.00 91.12 87 GLU A CA 1
ATOM 712 C C . GLU A 1 87 ? -4.554 -15.775 0.501 1.00 91.12 87 GLU A C 1
ATOM 714 O O . GLU A 1 87 ? -5.170 -16.838 0.464 1.00 91.12 87 GLU A O 1
ATOM 719 N N . GLU A 1 88 ? -4.448 -14.972 -0.554 1.00 87.25 88 GLU A N 1
ATOM 720 C CA . GLU A 1 88 ? -4.794 -15.333 -1.929 1.00 87.25 88 GLU A CA 1
ATOM 721 C C . GLU A 1 88 ? -3.491 -15.515 -2.729 1.00 87.25 88 GLU A C 1
ATOM 723 O O . GLU A 1 88 ? -2.424 -15.093 -2.286 1.00 87.25 88 GLU A O 1
ATOM 728 N N . HIS A 1 89 ? -3.563 -16.100 -3.931 1.00 75.62 89 HIS A N 1
ATOM 729 C CA . HIS A 1 89 ? -2.397 -16.522 -4.730 1.00 75.62 89 HIS A CA 1
ATOM 730 C C . HIS A 1 89 ? -1.232 -15.516 -4.834 1.00 75.62 89 HIS A C 1
ATOM 732 O O . HIS A 1 89 ? -0.087 -15.940 -4.966 1.00 75.62 89 HIS A O 1
ATOM 738 N N . TYR A 1 90 ? -1.497 -14.206 -4.759 1.00 82.50 90 TYR A N 1
ATOM 739 C CA . TYR A 1 90 ? -0.487 -13.153 -4.927 1.00 82.50 90 TYR A CA 1
ATOM 740 C C . TYR A 1 90 ? -0.485 -12.110 -3.804 1.00 82.50 90 TYR A C 1
ATOM 742 O O . TYR A 1 90 ? 0.144 -11.062 -3.937 1.00 82.50 90 TYR A O 1
ATOM 750 N N . GLY A 1 91 ? -1.179 -12.349 -2.690 1.00 91.56 91 GLY A N 1
ATOM 751 C CA . GLY A 1 91 ? -1.254 -11.359 -1.620 1.00 91.56 91 GLY A CA 1
ATOM 752 C C . GLY A 1 91 ? -2.322 -11.652 -0.580 1.00 91.56 91 GLY A C 1
ATOM 753 O O . GLY A 1 91 ? -2.636 -12.803 -0.310 1.00 91.56 91 GLY A O 1
ATOM 754 N N . TYR A 1 92 ? -2.889 -10.603 0.012 1.00 95.19 92 TYR A N 1
ATOM 755 C CA . TYR A 1 92 ? -3.794 -10.732 1.151 1.00 95.19 92 TYR A CA 1
ATOM 756 C C . TYR A 1 92 ? -5.082 -9.954 0.925 1.00 95.19 92 TYR A C 1
ATOM 758 O O . TYR A 1 92 ? -5.052 -8.751 0.657 1.00 95.19 92 TYR A O 1
ATOM 766 N N . ARG A 1 93 ? -6.226 -10.614 1.105 1.00 96.19 93 ARG A N 1
ATOM 767 C CA . ARG A 1 93 ? -7.494 -9.923 1.335 1.00 96.19 93 ARG A CA 1
ATOM 768 C C . ARG A 1 93 ? -7.589 -9.556 2.804 1.00 96.19 93 ARG A C 1
ATOM 770 O O . ARG A 1 93 ? -7.494 -10.422 3.674 1.00 96.19 93 ARG A O 1
ATOM 777 N N . LEU A 1 94 ? -7.763 -8.267 3.071 1.00 97.12 94 LEU A N 1
ATOM 778 C CA . LEU A 1 94 ? -7.747 -7.726 4.421 1.00 97.12 94 LEU A CA 1
ATOM 779 C C . LEU A 1 94 ? -9.144 -7.305 4.851 1.00 97.12 94 LEU A C 1
ATOM 781 O O . LEU A 1 94 ? -9.793 -6.510 4.177 1.00 97.12 94 LEU A O 1
ATOM 785 N N . VAL A 1 95 ? -9.570 -7.773 6.020 1.00 97.06 95 VAL A N 1
ATOM 786 C CA . VAL A 1 95 ? -10.836 -7.375 6.638 1.00 97.06 95 VAL A CA 1
ATOM 787 C C . VAL A 1 95 ? -10.578 -6.949 8.069 1.00 97.06 95 VAL A C 1
ATOM 789 O O . VAL A 1 95 ? -10.045 -7.704 8.874 1.00 97.06 95 VAL A O 1
ATOM 792 N N . LEU A 1 96 ? -10.975 -5.735 8.424 1.00 96.81 96 LEU A N 1
ATOM 793 C CA . LEU A 1 96 ? -10.855 -5.255 9.796 1.00 96.81 96 LEU A CA 1
ATOM 794 C C . LEU A 1 96 ? -11.734 -6.071 10.757 1.00 96.81 96 LEU A C 1
ATOM 796 O O . LEU A 1 96 ? -12.877 -6.406 10.446 1.00 96.81 96 LEU A O 1
ATOM 800 N N . SER A 1 97 ? -11.235 -6.357 11.962 1.00 96.44 97 SER A N 1
ATOM 801 C CA . SER A 1 97 ? -12.063 -7.014 12.976 1.00 96.44 97 SER A CA 1
ATOM 802 C C . SER A 1 97 ? -13.259 -6.136 13.358 1.00 96.44 97 SER A C 1
ATOM 804 O O . SER A 1 97 ? -13.187 -4.903 13.354 1.00 96.44 97 SER A O 1
ATOM 806 N N . SER A 1 98 ? -14.370 -6.766 13.751 1.00 94.06 98 SER A N 1
ATOM 807 C CA . SER A 1 98 ? -15.627 -6.064 14.055 1.00 94.06 98 SER A CA 1
ATOM 808 C C . SER A 1 98 ? -15.470 -4.965 15.111 1.00 94.06 98 SER A C 1
ATOM 810 O O . SER A 1 98 ? -16.117 -3.919 15.023 1.00 94.06 98 SER A O 1
ATOM 812 N N . GLN A 1 99 ? -14.581 -5.171 16.088 1.00 92.56 99 GLN A N 1
ATOM 813 C CA . GLN A 1 99 ? -14.265 -4.196 17.129 1.00 92.56 99 GLN A CA 1
ATOM 814 C C . GLN A 1 99 ? -13.656 -2.913 16.553 1.00 92.56 99 GLN A C 1
ATOM 816 O O . GLN A 1 99 ? -14.104 -1.817 16.895 1.00 92.56 99 GLN A O 1
ATOM 821 N N . PHE A 1 100 ? -12.636 -3.038 15.707 1.00 95.31 100 PHE A N 1
ATOM 822 C CA . PHE A 1 100 ? -11.951 -1.886 15.131 1.00 95.31 100 PHE A CA 1
ATOM 823 C C . PHE A 1 100 ? -12.773 -1.249 14.004 1.00 95.31 100 PHE A C 1
ATOM 825 O O . PHE A 1 100 ? -12.871 -0.024 13.965 1.00 95.31 100 PHE A O 1
ATOM 832 N N . TYR A 1 101 ? -13.449 -2.052 13.173 1.00 95.38 101 TYR A N 1
ATOM 833 C CA . TYR A 1 101 ? -14.390 -1.551 12.168 1.00 95.38 101 TYR A CA 1
ATOM 834 C C . TYR A 1 101 ? -15.471 -0.673 12.809 1.00 95.38 101 TYR A C 1
ATOM 836 O O . TYR A 1 101 ? -15.644 0.479 12.421 1.00 95.38 101 TYR A O 1
ATOM 844 N N . SER A 1 102 ? -16.145 -1.175 13.854 1.00 93.19 102 SER A N 1
ATOM 845 C CA . SER A 1 102 ? -17.192 -0.420 14.560 1.00 93.19 102 SER A CA 1
ATOM 846 C C . SER A 1 102 ? -16.656 0.878 15.162 1.00 93.19 102 SER A C 1
ATOM 848 O O . SER A 1 102 ? -17.342 1.895 15.143 1.00 93.19 102 SER A O 1
ATOM 850 N N . LEU A 1 103 ? -15.432 0.852 15.699 1.00 93.06 103 LEU A N 1
ATOM 851 C CA . LEU A 1 103 ? -14.802 2.027 16.293 1.00 93.06 103 LEU A CA 1
ATOM 852 C C . LEU A 1 103 ? -14.510 3.118 15.255 1.00 93.06 103 LEU A C 1
ATOM 854 O O . LEU A 1 103 ? -14.797 4.281 15.529 1.00 93.06 103 LEU A O 1
ATOM 858 N N . ILE A 1 104 ? -13.953 2.754 14.096 1.00 94.50 104 ILE A N 1
ATOM 859 C CA . ILE A 1 104 ? -13.668 3.697 13.003 1.00 94.50 104 ILE A CA 1
ATOM 860 C C . ILE A 1 104 ? -14.982 4.217 12.411 1.00 94.50 104 ILE A C 1
ATOM 862 O O . ILE A 1 104 ? -15.150 5.421 12.251 1.00 94.50 104 ILE A O 1
ATOM 866 N N . HIS A 1 105 ? -15.943 3.325 12.160 1.00 93.31 105 HIS A N 1
ATOM 867 C CA . HIS A 1 105 ? -17.234 3.667 11.565 1.00 93.31 105 HIS A CA 1
ATOM 868 C C . HIS A 1 105 ? -18.063 4.629 12.434 1.00 93.31 105 HIS A C 1
ATOM 870 O O . HIS A 1 105 ? -18.716 5.523 11.913 1.00 93.31 105 HIS A O 1
ATOM 876 N N . GLN A 1 106 ? -18.032 4.473 13.762 1.00 93.12 106 GLN A N 1
ATOM 877 C CA . GLN A 1 106 ? -18.810 5.303 14.695 1.00 93.12 106 GLN A CA 1
ATOM 878 C C . GLN A 1 106 ? -18.100 6.597 15.115 1.00 93.12 106 GLN A C 1
ATOM 880 O O . GLN A 1 106 ? -18.698 7.427 15.799 1.00 93.12 106 GLN A O 1
ATOM 885 N N . ASN A 1 107 ? -16.817 6.764 14.782 1.00 92.69 107 ASN A N 1
ATOM 886 C CA . ASN A 1 107 ? -16.024 7.907 15.213 1.00 92.69 107 ASN A CA 1
ATOM 887 C C . ASN A 1 107 ? -15.409 8.627 14.013 1.00 92.69 107 ASN A C 1
ATOM 889 O O . ASN A 1 107 ? -14.284 8.345 13.600 1.00 92.69 107 ASN A O 1
ATOM 893 N N . GLU A 1 108 ? -16.136 9.626 13.517 1.00 93.00 108 GLU A N 1
ATOM 894 C CA . GLU A 1 108 ? -15.722 10.440 12.373 1.00 93.00 108 GLU A CA 1
ATOM 895 C C . GLU A 1 108 ? -14.368 11.131 12.570 1.00 93.00 108 GLU A C 1
ATOM 897 O O . GLU A 1 108 ? -13.626 11.306 11.608 1.00 93.00 108 GLU A O 1
ATOM 902 N N . LYS A 1 109 ? -13.987 11.473 13.809 1.00 93.88 109 LYS A N 1
ATOM 903 C CA . LYS A 1 109 ? -12.657 12.036 14.074 1.00 93.88 109 LYS A CA 1
ATOM 904 C C . LYS A 1 109 ? -11.556 11.012 13.784 1.00 93.88 109 LYS A C 1
ATOM 906 O O . LYS A 1 109 ? -10.625 11.332 13.055 1.00 93.88 109 LYS A O 1
ATOM 911 N N . ILE A 1 110 ? -11.696 9.784 14.294 1.00 93.12 110 ILE A N 1
ATOM 912 C CA . ILE A 1 110 ? -10.738 8.692 14.036 1.00 93.12 110 ILE A CA 1
ATOM 913 C C . ILE A 1 110 ? -10.661 8.397 12.537 1.00 93.12 110 ILE A C 1
ATOM 915 O O . ILE A 1 110 ? -9.571 8.255 11.994 1.00 93.12 110 ILE A O 1
ATOM 919 N N . LYS A 1 111 ? -11.811 8.323 11.863 1.00 94.00 111 LYS A N 1
ATOM 920 C CA . LYS A 1 111 ? -11.877 8.058 10.423 1.00 94.00 111 LYS A CA 1
ATOM 921 C C . LYS A 1 111 ? -11.150 9.132 9.606 1.00 94.00 111 LYS A C 1
ATOM 923 O O . LYS A 1 111 ? -10.359 8.788 8.732 1.00 94.00 111 LYS A O 1
ATOM 928 N N . LYS A 1 112 ? -11.375 10.415 9.910 1.00 94.44 112 LYS A N 1
ATOM 929 C CA . LYS A 1 112 ? -10.705 11.542 9.237 1.00 94.44 112 LYS A CA 1
ATOM 930 C C . LYS A 1 112 ? -9.201 11.570 9.500 1.00 94.44 112 LYS A C 1
ATOM 932 O O . LYS A 1 112 ? -8.438 11.798 8.568 1.00 94.44 112 LYS A O 1
ATOM 937 N N . GLU A 1 113 ? -8.777 11.330 10.741 1.00 93.88 113 GLU A N 1
ATOM 938 C CA . GLU A 1 113 ? -7.353 11.247 11.095 1.00 93.88 113 GLU A CA 1
ATOM 939 C C . GLU A 1 113 ? -6.668 10.099 10.343 1.00 93.88 113 GLU A C 1
ATOM 941 O O . GLU A 1 113 ? -5.665 10.336 9.675 1.00 93.88 113 GLU A O 1
ATOM 946 N N . LEU A 1 114 ? -7.267 8.902 10.343 1.00 94.44 114 LEU A N 1
ATOM 947 C CA . LEU A 1 114 ? -6.754 7.741 9.613 1.00 94.44 114 LEU A CA 1
ATOM 948 C C . LEU A 1 114 ? -6.619 8.023 8.110 1.00 94.44 114 LEU A C 1
ATOM 950 O O . LEU A 1 114 ? -5.595 7.699 7.519 1.00 94.44 114 LEU A O 1
ATOM 954 N N . MET A 1 115 ? -7.630 8.644 7.496 1.00 93.75 115 MET A N 1
ATOM 955 C CA . MET A 1 115 ? -7.610 9.000 6.074 1.00 93.75 115 MET A CA 1
ATOM 956 C C . MET A 1 115 ? -6.497 10.004 5.752 1.00 93.75 115 MET A C 1
ATOM 958 O O . MET A 1 115 ? -5.734 9.796 4.810 1.00 93.75 115 MET A O 1
ATOM 962 N N . LYS A 1 116 ? -6.368 11.064 6.562 1.00 94.44 116 LYS A N 1
ATOM 963 C CA . LYS A 1 116 ? -5.342 12.100 6.392 1.00 94.44 116 LYS A CA 1
ATOM 964 C C . LYS A 1 116 ? -3.933 11.526 6.526 1.00 94.44 116 LYS A C 1
ATOM 966 O O . LYS A 1 116 ? -3.087 11.772 5.673 1.00 94.44 116 LYS A O 1
ATOM 971 N N . GLU A 1 117 ? -3.676 10.774 7.592 1.00 93.75 117 GLU A N 1
ATOM 972 C CA . GLU A 1 117 ? -2.359 10.185 7.847 1.00 93.75 117 GLU A CA 1
ATOM 973 C C . GLU A 1 117 ? -1.999 9.138 6.792 1.00 93.75 117 GLU A C 1
ATOM 975 O O . GLU A 1 117 ? -0.852 9.083 6.355 1.00 93.75 117 GLU A O 1
ATOM 980 N N . ASN A 1 118 ? -2.978 8.356 6.328 1.00 94.75 118 ASN A N 1
ATOM 981 C CA . ASN A 1 118 ? -2.771 7.406 5.244 1.00 94.75 118 ASN A CA 1
ATOM 982 C C . ASN A 1 118 ? -2.415 8.104 3.923 1.00 94.75 118 ASN A C 1
ATOM 984 O O . ASN A 1 118 ? -1.443 7.726 3.272 1.00 94.75 118 ASN A O 1
ATOM 988 N N . LYS A 1 119 ? -3.160 9.153 3.547 1.00 95.25 119 LYS A N 1
ATOM 989 C CA . LYS A 1 119 ? -2.862 9.961 2.354 1.00 95.25 119 LYS A CA 1
ATOM 990 C C . LYS A 1 119 ? -1.460 10.572 2.433 1.00 95.25 119 LYS A C 1
ATOM 992 O O . LYS A 1 119 ? -0.722 10.531 1.452 1.00 95.25 119 LYS A O 1
ATOM 997 N N . GLN A 1 120 ? -1.077 11.088 3.602 1.00 95.44 120 GLN A N 1
ATOM 998 C CA . GLN A 1 120 ? 0.252 11.659 3.822 1.00 95.44 120 GLN A CA 1
ATOM 999 C C . GLN A 1 120 ? 1.359 10.604 3.682 1.00 95.44 120 GLN A C 1
ATOM 1001 O O . GLN A 1 120 ? 2.320 10.828 2.957 1.00 95.44 120 GLN A O 1
ATOM 1006 N N . PHE A 1 121 ? 1.202 9.428 4.297 1.00 96.31 121 PHE A N 1
ATOM 1007 C CA . PHE A 1 121 ? 2.184 8.345 4.185 1.00 96.31 121 PHE A CA 1
ATOM 1008 C C . PHE A 1 121 ? 2.338 7.838 2.745 1.00 96.31 121 PHE A C 1
ATOM 1010 O O . PHE A 1 121 ? 3.451 7.611 2.277 1.00 96.31 121 PHE A O 1
ATOM 1017 N N . ILE A 1 122 ? 1.230 7.705 2.010 1.00 97.12 122 ILE A N 1
ATOM 1018 C CA . ILE A 1 122 ? 1.277 7.338 0.591 1.00 97.12 122 ILE A CA 1
ATOM 1019 C C . ILE A 1 122 ? 2.063 8.374 -0.208 1.00 97.12 122 ILE A C 1
ATOM 1021 O O . ILE A 1 122 ? 2.895 8.006 -1.031 1.00 97.12 122 ILE A O 1
ATOM 1025 N N . LYS A 1 123 ? 1.817 9.661 0.040 1.00 95.75 123 LYS A N 1
ATOM 1026 C CA . LYS A 1 123 ? 2.507 10.752 -0.644 1.00 95.75 123 LYS A CA 1
ATOM 1027 C C . LYS A 1 123 ? 4.006 10.781 -0.356 1.00 95.75 123 LYS A C 1
ATOM 1029 O O . LYS A 1 123 ? 4.777 10.989 -1.290 1.00 95.75 123 LYS A O 1
ATOM 1034 N N . ASP A 1 124 ? 4.393 10.615 0.902 1.00 95.56 124 ASP A N 1
ATOM 1035 C CA . ASP A 1 124 ? 5.774 10.836 1.335 1.00 95.56 124 ASP A CA 1
ATOM 1036 C C . ASP A 1 124 ? 6.666 9.610 1.109 1.00 95.56 124 ASP A C 1
ATOM 1038 O O . ASP A 1 124 ? 7.847 9.765 0.815 1.00 95.56 124 ASP A O 1
ATOM 1042 N N . GLU A 1 125 ? 6.104 8.402 1.203 1.00 95.38 125 GLU A N 1
ATOM 1043 C CA . GLU A 1 125 ? 6.887 7.160 1.261 1.00 95.38 125 GLU A CA 1
ATOM 1044 C C . GLU A 1 125 ? 6.533 6.201 0.115 1.00 95.38 125 GLU A C 1
ATOM 1046 O O . GLU A 1 125 ? 7.400 5.780 -0.650 1.00 95.38 125 GLU A O 1
ATOM 1051 N N . VAL A 1 126 ? 5.246 5.875 -0.061 1.00 96.88 126 VAL A N 1
ATOM 1052 C CA . VAL A 1 126 ? 4.826 4.808 -0.993 1.00 96.88 126 VAL A CA 1
ATOM 1053 C C . VAL A 1 126 ? 4.914 5.249 -2.455 1.00 96.88 126 VAL A C 1
ATOM 1055 O O . VAL A 1 126 ? 5.523 4.567 -3.281 1.00 96.88 126 VAL A O 1
ATOM 1058 N N . TYR A 1 127 ? 4.307 6.388 -2.796 1.00 97.31 127 TYR A N 1
ATOM 1059 C CA . TYR A 1 127 ? 4.249 6.884 -4.168 1.00 97.31 127 TYR A CA 1
ATOM 1060 C C . TYR A 1 127 ? 5.633 7.205 -4.737 1.00 97.31 127 TYR A C 1
ATOM 1062 O O . TYR A 1 127 ? 5.892 6.774 -5.859 1.00 97.31 127 TYR A O 1
ATOM 1070 N N . PRO A 1 128 ? 6.549 7.895 -4.025 1.00 96.94 128 PRO A N 1
ATOM 1071 C CA . PRO A 1 128 ? 7.879 8.175 -4.556 1.00 96.94 128 PRO A CA 1
ATOM 1072 C C . PRO A 1 128 ? 8.664 6.906 -4.897 1.00 96.94 128 PRO A C 1
ATOM 1074 O O . PRO A 1 128 ? 9.327 6.871 -5.932 1.00 96.94 128 PRO A O 1
ATOM 1077 N N . LEU A 1 129 ? 8.560 5.854 -4.078 1.00 96.12 129 LEU A N 1
ATOM 1078 C CA . LEU A 1 129 ? 9.201 4.567 -4.358 1.00 96.12 129 LEU A CA 1
ATOM 1079 C C . LEU A 1 129 ? 8.585 3.884 -5.582 1.00 96.12 129 LEU A C 1
ATOM 1081 O O . LEU A 1 129 ? 9.312 3.513 -6.501 1.00 96.12 129 LEU A O 1
ATOM 1085 N N . CYS A 1 130 ? 7.252 3.797 -5.648 1.00 96.00 130 CYS A N 1
ATOM 1086 C CA . CYS A 1 130 ? 6.563 3.219 -6.807 1.00 96.00 130 CYS A CA 1
ATOM 1087 C C . CYS A 1 130 ? 6.868 4.000 -8.094 1.00 96.00 130 CYS A C 1
ATOM 1089 O O . CYS A 1 130 ? 7.080 3.412 -9.148 1.00 96.00 130 CYS A O 1
ATOM 1091 N N . LYS A 1 131 ? 6.935 5.332 -8.010 1.00 96.75 131 LYS A N 1
ATOM 1092 C CA . LYS A 1 131 ? 7.281 6.201 -9.135 1.00 96.75 131 LYS A CA 1
ATOM 1093 C C . LYS A 1 131 ? 8.707 5.942 -9.622 1.00 96.75 131 LYS A C 1
ATOM 1095 O O . LYS A 1 131 ? 8.882 5.7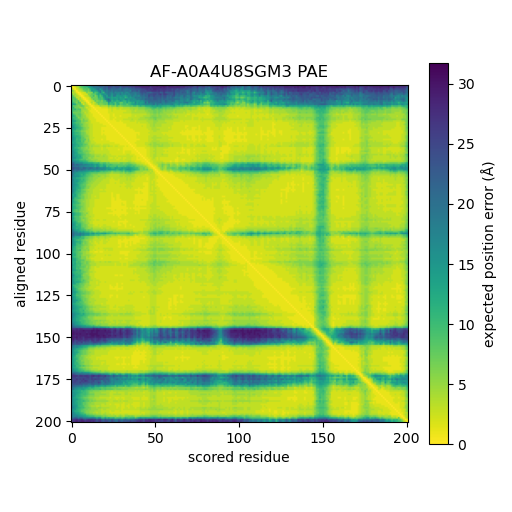66 -10.818 1.00 96.75 131 LYS A O 1
ATOM 1100 N N . LYS A 1 132 ? 9.698 5.839 -8.727 1.00 96.06 132 LYS A N 1
ATOM 1101 C C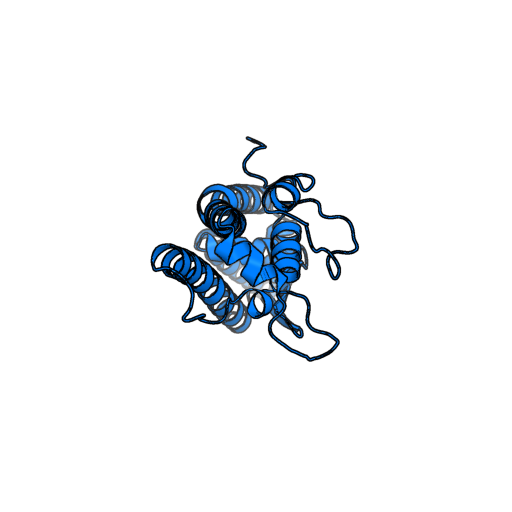A . LYS A 1 132 ? 11.089 5.502 -9.098 1.00 96.06 132 LYS A CA 1
ATOM 1102 C C . LYS A 1 132 ? 11.202 4.143 -9.790 1.00 96.06 132 LYS A C 1
ATOM 1104 O O . LYS A 1 132 ? 11.917 4.026 -10.778 1.00 96.06 132 LYS A O 1
ATOM 1109 N N . ILE A 1 133 ? 10.479 3.141 -9.286 1.00 94.00 133 ILE A N 1
ATOM 1110 C CA . ILE A 1 133 ? 10.398 1.805 -9.894 1.00 94.00 133 ILE A CA 1
ATOM 1111 C C . ILE A 1 133 ? 9.873 1.890 -11.333 1.00 94.00 133 ILE A C 1
ATOM 1113 O O . ILE A 1 133 ? 10.438 1.272 -12.228 1.00 94.00 133 ILE A O 1
ATOM 1117 N N . ILE A 1 134 ? 8.815 2.675 -11.560 1.00 95.06 134 ILE A N 1
ATOM 1118 C CA . ILE A 1 134 ? 8.208 2.839 -12.885 1.00 95.06 134 ILE A CA 1
ATOM 1119 C C . ILE A 1 134 ? 9.073 3.694 -13.819 1.00 95.06 134 ILE A C 1
ATOM 1121 O O . ILE A 1 134 ? 9.155 3.384 -15.000 1.00 95.06 134 ILE A O 1
ATOM 1125 N N . GLU A 1 135 ? 9.708 4.760 -13.325 1.00 95.25 135 GLU A N 1
ATOM 1126 C CA . GLU A 1 135 ? 10.512 5.684 -14.141 1.00 95.25 135 GLU A CA 1
ATOM 1127 C C . GLU A 1 135 ? 11.829 5.077 -14.641 1.00 95.25 135 GLU A C 1
ATOM 1129 O O . GLU A 1 135 ? 12.352 5.529 -15.657 1.00 95.25 135 GLU A O 1
ATOM 1134 N N . SER A 1 136 ? 12.360 4.055 -13.965 1.00 93.00 136 SER A N 1
ATOM 1135 C CA . SER A 1 136 ? 13.505 3.301 -14.475 1.00 93.00 136 SER A CA 1
ATOM 1136 C C . SER A 1 136 ? 13.065 2.402 -15.628 1.00 93.00 136 SER A C 1
ATOM 1138 O O . SER A 1 136 ? 12.368 1.413 -15.412 1.00 93.00 136 SER A O 1
ATOM 1140 N N . GLU A 1 137 ? 13.501 2.707 -16.853 1.00 89.88 137 GLU A N 1
ATOM 1141 C CA . GLU A 1 137 ? 13.191 1.891 -18.037 1.00 89.88 137 GLU A CA 1
ATOM 1142 C C . GLU A 1 137 ? 13.649 0.436 -17.865 1.00 89.88 137 GLU A C 1
ATOM 1144 O O . GLU A 1 137 ? 12.921 -0.493 -18.212 1.00 89.88 137 GLU A O 1
ATOM 1149 N N . THR A 1 138 ? 14.825 0.225 -17.267 1.00 89.88 138 THR A N 1
ATOM 1150 C CA . THR A 1 138 ? 15.369 -1.109 -16.984 1.00 89.88 138 THR A CA 1
ATOM 1151 C C . THR A 1 138 ? 14.445 -1.905 -16.062 1.00 89.88 138 THR A C 1
ATOM 1153 O O . THR A 1 138 ? 14.117 -3.057 -16.356 1.00 89.88 138 THR A O 1
ATOM 1156 N N . ILE A 1 139 ? 13.992 -1.295 -14.960 1.00 91.38 139 ILE A N 1
ATOM 1157 C CA . ILE A 1 139 ? 13.092 -1.954 -14.006 1.00 91.38 139 ILE A CA 1
ATOM 1158 C C . ILE A 1 139 ? 11.708 -2.136 -14.631 1.00 91.38 139 ILE A C 1
ATOM 1160 O O . ILE A 1 139 ? 11.128 -3.212 -14.529 1.00 91.38 139 ILE A O 1
ATOM 1164 N N . PHE A 1 140 ? 11.184 -1.132 -15.328 1.00 91.19 140 PHE A N 1
ATOM 1165 C CA . PHE A 1 140 ? 9.885 -1.209 -15.985 1.00 91.19 140 PHE A CA 1
ATOM 1166 C C . PHE A 1 140 ? 9.816 -2.366 -16.991 1.00 91.19 140 PHE A C 1
ATOM 1168 O O . PHE A 1 140 ? 8.889 -3.176 -16.934 1.00 91.19 140 PHE A O 1
ATOM 1175 N N . ASN A 1 141 ? 10.839 -2.513 -17.838 1.00 88.12 141 ASN A N 1
ATOM 1176 C CA . ASN A 1 141 ? 10.951 -3.632 -18.774 1.00 88.12 141 ASN A CA 1
ATOM 1177 C C . ASN A 1 141 ? 10.986 -4.983 -18.041 1.00 88.12 141 ASN A C 1
ATOM 1179 O O . ASN A 1 141 ? 10.339 -5.936 -18.473 1.00 88.12 141 ASN A O 1
ATOM 1183 N N . LEU A 1 142 ? 11.683 -5.068 -16.902 1.00 87.25 142 LEU A N 1
ATOM 1184 C CA . LEU A 1 142 ? 11.687 -6.270 -16.064 1.00 87.25 142 LEU A CA 1
ATOM 1185 C C . LEU A 1 142 ? 10.283 -6.598 -15.524 1.00 87.25 142 LEU A C 1
ATOM 1187 O O . LEU A 1 142 ? 9.868 -7.757 -15.552 1.00 87.25 142 LEU A O 1
ATOM 1191 N N . LEU A 1 143 ? 9.530 -5.591 -15.070 1.00 86.94 143 LEU A N 1
ATOM 1192 C CA . LEU A 1 143 ? 8.166 -5.766 -14.554 1.00 86.94 143 LEU A CA 1
ATOM 1193 C C . LEU A 1 143 ? 7.179 -6.237 -15.634 1.00 86.94 143 LEU A C 1
ATOM 1195 O O . LEU A 1 143 ? 6.224 -6.952 -15.313 1.00 86.94 143 LEU A O 1
ATOM 1199 N N . GLN A 1 144 ? 7.406 -5.856 -16.896 1.00 82.44 144 GLN A N 1
ATOM 1200 C CA . GLN A 1 144 ? 6.604 -6.287 -18.046 1.00 82.44 144 GLN A CA 1
ATOM 1201 C C . GLN A 1 144 ? 6.871 -7.743 -18.462 1.00 82.44 144 GLN A C 1
ATOM 1203 O O . GLN A 1 144 ? 5.981 -8.396 -19.000 1.00 82.44 144 GLN A O 1
ATOM 1208 N N . GLN A 1 145 ? 8.074 -8.272 -18.221 1.00 75.56 145 GLN A N 1
ATOM 1209 C CA . GLN A 1 145 ? 8.544 -9.535 -18.811 1.00 75.56 145 GLN A CA 1
ATOM 1210 C C . GLN A 1 145 ? 7.993 -10.828 -18.177 1.00 75.56 145 GLN A C 1
ATOM 1212 O O . GLN A 1 145 ? 8.333 -11.907 -18.650 1.00 75.56 145 GLN A O 1
ATOM 1217 N N . SER A 1 146 ? 7.139 -10.758 -17.148 1.00 57.75 146 SER A N 1
ATOM 1218 C CA . SER A 1 146 ? 6.503 -11.915 -16.481 1.00 57.75 146 SER A CA 1
ATOM 1219 C C . SER A 1 146 ? 7.439 -13.123 -16.281 1.00 57.75 146 SER A C 1
ATOM 1221 O O . SER A 1 146 ? 7.426 -14.087 -17.048 1.00 57.75 146 SER A O 1
ATOM 1223 N N . GLN A 1 147 ? 8.232 -13.122 -15.209 1.00 50.31 147 GLN A N 1
ATOM 1224 C CA . GLN A 1 147 ? 8.916 -14.339 -14.773 1.00 50.31 147 GLN A CA 1
ATOM 1225 C C . GLN A 1 147 ? 7.900 -15.330 -14.174 1.00 50.31 147 GLN A C 1
ATOM 1227 O O . GLN A 1 147 ? 7.668 -15.312 -12.972 1.00 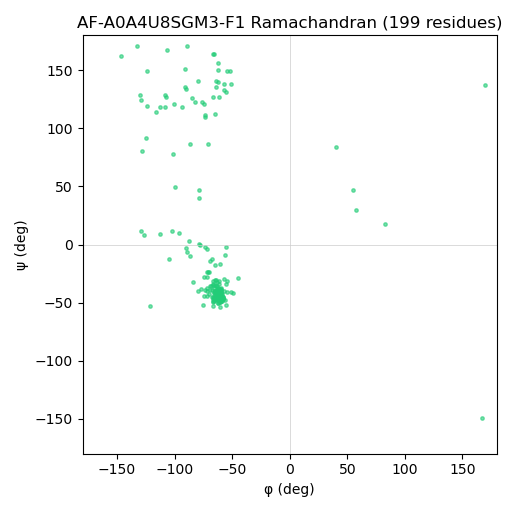50.31 147 GLN A O 1
ATOM 1232 N N . GLN A 1 148 ? 7.265 -16.162 -15.009 1.00 42.44 148 GLN A N 1
ATOM 1233 C CA . GLN A 1 148 ? 7.112 -17.619 -14.826 1.00 42.44 148 GLN A CA 1
ATOM 1234 C C . GLN A 1 148 ? 6.114 -18.219 -15.844 1.00 42.44 148 GLN A C 1
ATOM 1236 O O . GLN A 1 148 ? 5.027 -17.678 -16.034 1.00 42.44 148 GLN A O 1
ATOM 1241 N N . PRO A 1 149 ? 6.420 -19.387 -16.443 1.00 38.59 149 PRO A N 1
ATOM 1242 C CA . PRO A 1 149 ? 5.593 -20.064 -17.447 1.00 38.59 149 PRO A CA 1
ATOM 1243 C C . PRO A 1 149 ? 4.410 -20.842 -16.834 1.00 38.59 149 PRO A C 1
ATOM 1245 O O . PRO A 1 149 ? 4.098 -21.947 -17.269 1.00 38.59 149 PRO A O 1
ATOM 1248 N N . ASN A 1 150 ? 3.741 -20.288 -15.818 1.00 43.34 150 ASN A N 1
ATOM 1249 C CA . ASN A 1 150 ? 2.490 -20.837 -15.297 1.00 43.34 150 ASN A CA 1
ATOM 1250 C C . ASN A 1 150 ? 1.340 -19.917 -15.709 1.00 43.34 150 ASN A C 1
ATOM 1252 O O . ASN A 1 150 ? 1.290 -18.753 -15.323 1.00 43.34 150 ASN A O 1
ATOM 1256 N N . ILE A 1 151 ? 0.412 -20.482 -16.482 1.00 44.94 151 ILE A N 1
ATOM 1257 C CA . ILE A 1 151 ? -0.630 -19.853 -17.320 1.00 44.94 151 ILE A CA 1
ATOM 1258 C C . ILE A 1 151 ? -1.578 -18.866 -16.585 1.00 44.94 151 ILE A C 1
ATOM 1260 O O . ILE A 1 151 ? -2.387 -18.209 -17.225 1.00 44.94 151 ILE A O 1
ATOM 1264 N N . ASN A 1 152 ? -1.446 -18.676 -15.268 1.00 48.53 152 ASN A N 1
ATOM 1265 C CA . ASN A 1 152 ? -2.349 -17.857 -14.450 1.00 48.53 152 ASN A CA 1
ATOM 1266 C C . ASN A 1 152 ? -1.667 -16.757 -13.605 1.00 48.53 152 ASN A C 1
ATOM 1268 O O . ASN A 1 152 ? -2.340 -16.151 -12.772 1.00 48.53 152 ASN A O 1
ATOM 1272 N N . ALA A 1 153 ? -0.364 -16.493 -13.765 1.00 51.78 153 ALA A N 1
ATOM 1273 C CA . ALA A 1 153 ? 0.328 -15.471 -12.972 1.00 51.78 153 ALA A CA 1
ATOM 1274 C C . ALA A 1 153 ? 0.001 -14.043 -13.446 1.00 51.78 153 ALA A C 1
ATOM 1276 O O . ALA A 1 153 ? 0.259 -13.694 -14.596 1.00 51.78 153 ALA A O 1
ATOM 1277 N N . THR A 1 154 ? -0.528 -13.195 -12.552 1.00 56.53 154 THR A N 1
ATOM 1278 C CA . THR A 1 154 ? -0.585 -11.745 -12.799 1.00 56.53 154 THR A CA 1
ATOM 1279 C C . THR A 1 154 ? 0.853 -11.230 -12.940 1.00 56.53 154 THR A C 1
ATOM 1281 O O . THR A 1 154 ? 1.656 -11.476 -12.036 1.00 56.53 154 THR A O 1
ATOM 1284 N N . PRO A 1 155 ? 1.206 -10.516 -14.025 1.00 68.06 155 PRO A N 1
ATOM 1285 C CA . PRO A 1 155 ? 2.523 -9.896 -14.157 1.00 68.06 155 PRO A CA 1
ATOM 1286 C C . PRO A 1 155 ? 2.833 -8.990 -12.955 1.00 68.06 155 PRO A C 1
ATOM 1288 O O . PRO A 1 155 ? 1.920 -8.371 -12.406 1.00 68.06 155 PRO A O 1
ATOM 1291 N N . LEU A 1 156 ? 4.110 -8.858 -12.576 1.00 84.38 156 LEU A N 1
ATOM 1292 C CA . LEU A 1 156 ? 4.563 -7.952 -11.502 1.00 84.38 156 LEU A CA 1
ATOM 1293 C C . LEU A 1 156 ? 3.990 -6.536 -11.675 1.00 84.38 156 LEU A C 1
ATOM 1295 O O . LEU A 1 156 ? 3.500 -5.931 -10.720 1.00 84.38 156 LEU A O 1
ATOM 1299 N N . LEU A 1 157 ? 3.968 -6.047 -12.919 1.00 87.38 157 LEU A N 1
ATOM 1300 C CA . LEU A 1 157 ? 3.366 -4.762 -13.268 1.00 87.38 157 LEU A CA 1
ATOM 1301 C C . LEU A 1 157 ? 1.858 -4.706 -12.970 1.00 87.38 157 LEU A C 1
ATOM 1303 O O . LEU A 1 157 ? 1.379 -3.708 -12.439 1.00 87.38 157 LEU A O 1
ATOM 1307 N N . GLY A 1 158 ? 1.125 -5.791 -13.235 1.00 86.81 158 GLY A N 1
ATOM 1308 C CA . GLY A 1 158 ? -0.297 -5.910 -12.909 1.00 86.81 158 GLY A CA 1
ATOM 1309 C C . GLY A 1 158 ? -0.547 -5.911 -11.399 1.00 86.81 158 GLY A C 1
ATOM 1310 O O . GLY A 1 158 ? -1.451 -5.223 -10.924 1.00 86.81 158 GLY A O 1
ATOM 1311 N N . SER A 1 159 ? 0.288 -6.600 -10.614 1.00 89.19 159 SER A N 1
ATOM 1312 C CA . SER A 1 159 ? 0.240 -6.531 -9.145 1.00 89.19 159 SER A CA 1
ATOM 1313 C C . SER A 1 159 ? 0.475 -5.105 -8.642 1.00 89.19 159 SER A C 1
ATOM 1315 O O . SER A 1 159 ? -0.279 -4.619 -7.799 1.00 89.19 159 SER A O 1
ATOM 1317 N N . LEU A 1 160 ? 1.456 -4.393 -9.201 1.00 92.00 160 LEU A N 1
ATOM 1318 C CA . LEU A 1 160 ? 1.710 -2.997 -8.855 1.00 92.00 160 LEU A CA 1
ATOM 1319 C C . LEU A 1 160 ? 0.530 -2.087 -9.239 1.00 92.00 160 LEU A C 1
ATOM 1321 O O . LEU A 1 160 ? 0.128 -1.240 -8.441 1.00 92.00 160 LEU A O 1
ATOM 1325 N N . SER A 1 161 ? -0.091 -2.290 -10.405 1.00 91.12 161 SER A N 1
ATOM 1326 C CA . SER A 1 161 ? -1.316 -1.580 -10.797 1.00 91.12 161 SER A CA 1
ATOM 1327 C C . SER A 1 161 ? -2.461 -1.823 -9.809 1.00 91.12 161 SER A C 1
ATOM 1329 O O . SER A 1 161 ? -3.062 -0.863 -9.326 1.00 91.12 161 SER A O 1
ATOM 1331 N N . ILE A 1 162 ? -2.734 -3.082 -9.448 1.00 91.75 162 ILE A N 1
ATOM 1332 C CA . ILE A 1 162 ? -3.770 -3.438 -8.462 1.00 91.75 162 ILE A CA 1
ATOM 1333 C C . ILE A 1 162 ? -3.480 -2.771 -7.116 1.00 91.75 162 ILE A C 1
ATOM 1335 O O . ILE A 1 162 ? -4.385 -2.216 -6.493 1.00 91.75 162 ILE A O 1
ATOM 1339 N N . PHE A 1 163 ? -2.225 -2.799 -6.665 1.00 94.69 163 PHE A N 1
ATOM 1340 C CA . PHE A 1 163 ? -1.828 -2.171 -5.412 1.00 94.69 163 PHE A CA 1
ATOM 1341 C C . PHE A 1 163 ? -2.087 -0.665 -5.432 1.00 94.69 163 PHE A C 1
ATOM 1343 O O . PHE A 1 163 ? -2.820 -0.169 -4.577 1.00 94.69 163 PHE A O 1
ATOM 1350 N N . MET A 1 164 ? -1.563 0.043 -6.437 1.00 95.38 164 MET A N 1
ATOM 1351 C CA . MET A 1 164 ? -1.714 1.495 -6.586 1.00 95.38 164 MET A CA 1
ATOM 1352 C C . MET A 1 164 ? -3.179 1.914 -6.745 1.00 95.38 164 MET A C 1
ATOM 1354 O O . MET A 1 164 ? -3.578 2.981 -6.270 1.00 95.38 164 MET A O 1
ATOM 1358 N N . HIS A 1 165 ? -3.999 1.056 -7.352 1.00 94.12 165 HIS A N 1
ATOM 1359 C CA . HIS A 1 165 ? -5.439 1.243 -7.393 1.00 94.12 165 HIS A CA 1
ATOM 1360 C C . HIS A 1 165 ? -6.087 1.123 -6.009 1.00 94.12 165 HIS A C 1
ATOM 1362 O O . HIS A 1 165 ? -6.786 2.032 -5.556 1.00 94.12 165 HIS A O 1
ATOM 1368 N N . ASN A 1 166 ? -5.820 0.028 -5.298 1.00 93.88 166 ASN A N 1
ATOM 1369 C CA . ASN A 1 166 ? -6.490 -0.280 -4.036 1.00 93.88 166 ASN A CA 1
ATOM 1370 C C . ASN A 1 166 ? -6.110 0.694 -2.915 1.00 93.88 166 ASN A C 1
ATOM 1372 O O . ASN A 1 166 ? -6.982 1.107 -2.142 1.00 93.88 166 ASN A O 1
ATOM 1376 N N . ILE A 1 167 ? -4.855 1.158 -2.887 1.00 95.62 167 ILE A N 1
ATOM 1377 C CA . ILE A 1 167 ? -4.431 2.213 -1.956 1.00 95.62 167 ILE A CA 1
ATOM 1378 C C . ILE A 1 167 ? -4.950 3.605 -2.347 1.00 95.62 167 ILE A C 1
ATOM 1380 O O . ILE A 1 167 ? -4.727 4.553 -1.604 1.00 95.62 167 ILE A O 1
ATOM 1384 N N . GLY A 1 168 ? -5.662 3.748 -3.470 1.00 93.88 168 GLY A N 1
ATOM 1385 C CA . GLY A 1 168 ? -6.319 4.992 -3.876 1.00 93.88 168 GLY A CA 1
ATOM 1386 C C . GLY A 1 168 ? -5.415 6.001 -4.582 1.00 93.88 168 GLY A C 1
ATOM 1387 O O . GLY A 1 168 ? -5.775 7.174 -4.653 1.00 93.88 168 GLY A O 1
ATOM 1388 N N . VAL A 1 169 ? -4.257 5.583 -5.101 1.00 96.69 169 VAL A N 1
ATOM 1389 C CA . VAL A 1 169 ? -3.378 6.456 -5.897 1.00 96.69 169 VAL A CA 1
ATOM 1390 C C . VAL A 1 169 ? -3.877 6.586 -7.332 1.00 96.69 169 VAL A C 1
ATOM 1392 O O . VAL A 1 169 ? -3.855 7.683 -7.882 1.00 96.69 169 VAL A O 1
ATOM 1395 N N . PHE A 1 170 ? -4.354 5.497 -7.935 1.00 94.88 170 PHE A N 1
ATOM 1396 C CA . PHE A 1 170 ? -4.922 5.506 -9.284 1.00 94.88 170 PHE A CA 1
ATOM 1397 C C . PHE A 1 170 ? -6.350 4.947 -9.302 1.00 94.88 170 PHE A C 1
ATOM 1399 O O . PHE A 1 170 ? -6.711 4.050 -8.548 1.00 94.88 170 PHE A O 1
ATOM 1406 N N . ASN A 1 171 ? -7.172 5.446 -10.213 1.00 91.12 171 ASN A N 1
ATOM 1407 C CA . ASN A 1 171 ? -8.492 4.927 -10.546 1.00 91.12 171 ASN A CA 1
ATOM 1408 C C . ASN A 1 171 ? -8.379 4.116 -11.840 1.00 91.12 171 ASN A C 1
ATOM 1410 O O . ASN A 1 171 ? -8.695 4.594 -12.928 1.00 91.12 171 ASN A O 1
ATOM 1414 N N . ILE A 1 172 ? -7.868 2.893 -11.717 1.00 85.94 172 ILE A N 1
ATOM 1415 C CA . ILE A 1 172 ? -7.616 2.012 -12.854 1.00 85.94 172 ILE A CA 1
ATOM 1416 C C . ILE A 1 172 ? -8.916 1.257 -13.200 1.00 85.94 172 ILE A C 1
ATOM 1418 O O . ILE A 1 172 ? -9.508 0.650 -12.305 1.00 85.94 172 ILE A O 1
ATOM 1422 N N . PRO A 1 173 ? -9.398 1.298 -14.459 1.00 74.25 173 PRO A N 1
ATOM 1423 C CA . PRO A 1 173 ? -10.610 0.588 -14.858 1.00 74.25 173 PRO A CA 1
ATOM 1424 C C . PRO A 1 173 ? -10.482 -0.938 -14.710 1.00 74.25 173 PRO A C 1
ATOM 1426 O O . PRO A 1 173 ? -9.389 -1.494 -14.729 1.00 74.25 173 PRO A O 1
ATOM 1429 N N . VAL A 1 174 ? -11.639 -1.592 -14.573 1.00 60.00 174 VAL A N 1
ATOM 1430 C CA . VAL A 1 174 ? -11.905 -2.893 -13.914 1.00 60.00 174 VAL A CA 1
ATOM 1431 C C . VAL A 1 174 ? -11.106 -4.111 -14.428 1.00 60.00 174 VAL A C 1
ATOM 1433 O O . VAL A 1 174 ? -11.101 -5.141 -13.759 1.00 60.00 174 VAL A O 1
ATOM 1436 N N . ASP A 1 175 ? -10.357 -4.016 -15.528 1.00 65.12 175 ASP A N 1
ATOM 1437 C CA . ASP A 1 175 ? -9.586 -5.142 -16.082 1.00 65.12 175 ASP A CA 1
ATOM 1438 C C . ASP A 1 175 ? -8.087 -5.122 -15.719 1.00 65.12 175 ASP A C 1
ATOM 1440 O O . ASP A 1 175 ? -7.188 -5.249 -16.553 1.00 65.12 175 ASP A O 1
ATOM 1444 N N . VAL A 1 176 ? -7.799 -4.939 -14.427 1.00 59.75 176 VAL A N 1
ATOM 1445 C CA . VAL A 1 176 ? -6.428 -4.753 -13.907 1.00 59.75 176 VAL A CA 1
ATOM 1446 C C . VAL A 1 176 ? -5.534 -5.984 -14.086 1.00 59.75 176 VAL A C 1
ATOM 1448 O O . VAL A 1 176 ? -4.311 -5.876 -14.053 1.00 59.75 176 VAL A O 1
ATOM 1451 N N . LYS A 1 177 ? -6.122 -7.159 -14.334 1.00 55.44 177 LYS A N 1
ATOM 1452 C CA . LYS A 1 177 ? -5.375 -8.409 -14.543 1.00 55.44 177 LYS A CA 1
ATOM 1453 C C . LYS A 1 177 ? -4.643 -8.456 -15.886 1.00 55.44 177 LYS A C 1
ATOM 1455 O O . LYS A 1 177 ? -3.654 -9.175 -15.997 1.00 55.44 177 LYS A O 1
ATOM 1460 N N . HIS A 1 178 ? -5.101 -7.686 -16.873 1.00 60.06 178 HIS A N 1
ATOM 1461 C CA . HIS A 1 178 ? -4.526 -7.635 -18.221 1.00 60.06 178 HIS A CA 1
ATOM 1462 C C . HIS A 1 178 ? -3.869 -6.286 -18.540 1.00 60.06 178 HIS A C 1
ATOM 1464 O O . HIS A 1 178 ? -3.470 -6.032 -19.676 1.00 60.06 178 HIS A O 1
ATOM 1470 N N . LEU A 1 179 ? -3.732 -5.416 -17.536 1.00 69.81 179 LEU A N 1
ATOM 1471 C CA . LEU A 1 179 ? -3.116 -4.110 -17.700 1.00 69.81 179 LEU A CA 1
ATOM 1472 C C . LEU A 1 179 ? -1.601 -4.238 -17.860 1.00 69.81 179 LEU A C 1
ATOM 1474 O O . LEU A 1 179 ? -0.874 -4.553 -16.921 1.00 69.81 179 LEU A O 1
ATOM 1478 N N . ASN A 1 180 ? -1.147 -3.957 -19.078 1.00 74.31 180 ASN A N 1
ATOM 1479 C CA . ASN A 1 180 ? 0.257 -3.896 -19.448 1.00 74.31 180 ASN A CA 1
ATOM 1480 C C . ASN A 1 180 ? 0.530 -2.561 -20.162 1.00 74.31 180 ASN A C 1
ATOM 1482 O O . ASN A 1 180 ? 0.483 -2.509 -21.393 1.00 74.31 180 ASN A O 1
ATOM 1486 N N . PRO A 1 181 ? 0.705 -1.450 -19.421 1.00 83.50 181 PRO A N 1
ATOM 1487 C CA . PRO A 1 181 ? 1.007 -0.165 -20.041 1.00 83.50 181 PRO A CA 1
ATOM 1488 C C . PRO A 1 181 ? 2.278 -0.269 -20.885 1.00 83.50 181 PRO A C 1
ATOM 1490 O O . PRO A 1 181 ? 3.249 -0.895 -20.469 1.00 83.50 181 PRO A O 1
ATOM 1493 N N . ALA A 1 182 ? 2.260 0.346 -22.069 1.00 85.19 182 ALA A N 1
ATOM 1494 C CA . ALA A 1 182 ? 3.348 0.251 -23.040 1.00 85.19 182 ALA A CA 1
ATOM 1495 C C . ALA A 1 182 ? 4.617 0.994 -22.596 1.00 85.19 182 ALA A C 1
ATOM 1497 O O . ALA A 1 182 ? 5.709 0.659 -23.046 1.00 85.19 182 ALA A O 1
ATOM 1498 N N . SER A 1 183 ? 4.483 1.985 -21.712 1.00 90.88 183 SER A N 1
ATOM 1499 C CA . SER A 1 183 ? 5.598 2.791 -21.221 1.00 90.88 183 SER A CA 1
ATOM 1500 C C . SER A 1 183 ? 5.410 3.237 -19.763 1.00 90.88 183 SER A C 1
ATOM 1502 O O . SER A 1 183 ? 4.272 3.291 -19.272 1.00 90.88 183 SER A O 1
ATOM 1504 N N . PRO A 1 184 ? 6.496 3.660 -19.084 1.00 93.38 184 PRO A N 1
ATOM 1505 C CA . PRO A 1 184 ? 6.417 4.334 -17.788 1.00 93.38 184 PRO A CA 1
ATOM 1506 C C . PRO A 1 184 ? 5.443 5.513 -17.779 1.00 93.38 184 PRO A C 1
ATOM 1508 O O . PRO A 1 184 ? 4.673 5.704 -16.837 1.00 93.38 184 PRO A O 1
ATOM 1511 N N . LYS A 1 185 ? 5.446 6.297 -18.863 1.00 94.31 185 LYS A N 1
ATOM 1512 C CA . LYS A 1 185 ? 4.581 7.466 -19.023 1.00 94.31 185 LYS A CA 1
ATOM 1513 C C . LYS A 1 185 ? 3.107 7.071 -19.059 1.00 94.31 185 LYS A C 1
ATOM 1515 O O . LYS A 1 185 ? 2.294 7.753 -18.441 1.00 94.31 185 LYS A O 1
ATOM 1520 N N . ASP A 1 186 ? 2.762 5.986 -19.745 1.00 90.56 186 ASP A N 1
ATOM 1521 C CA . ASP A 1 186 ? 1.378 5.505 -19.806 1.00 90.56 186 ASP A CA 1
ATOM 1522 C C . ASP A 1 186 ? 0.900 5.035 -18.432 1.00 90.56 186 ASP A C 1
ATOM 1524 O O . ASP A 1 186 ? -0.198 5.395 -18.011 1.00 90.56 186 ASP A O 1
ATOM 1528 N N . PHE A 1 187 ? 1.752 4.316 -17.690 1.00 92.31 187 PHE A N 1
ATOM 1529 C CA . PHE A 1 187 ? 1.451 3.901 -16.317 1.00 92.31 187 PHE A CA 1
ATOM 1530 C C . PHE A 1 187 ? 1.215 5.114 -15.406 1.00 92.31 187 PHE A C 1
ATOM 1532 O O . PHE A 1 187 ? 0.216 5.193 -14.691 1.00 92.31 187 PHE A O 1
ATOM 1539 N N . LEU A 1 188 ? 2.123 6.093 -15.428 1.00 93.75 188 LEU A N 1
ATOM 1540 C CA . LEU A 1 188 ? 2.021 7.271 -14.566 1.00 93.75 188 LEU A CA 1
ATOM 1541 C C . LEU A 1 188 ? 0.862 8.196 -14.951 1.00 93.75 188 LEU A C 1
ATOM 1543 O O . LEU A 1 188 ? 0.488 9.034 -14.136 1.00 93.75 188 LEU A O 1
ATOM 1547 N N . ASN A 1 189 ? 0.266 8.045 -16.135 1.00 92.81 189 ASN A N 1
ATOM 1548 C CA . ASN A 1 189 ? -0.889 8.822 -16.590 1.00 92.81 189 ASN A CA 1
ATOM 1549 C C . ASN A 1 189 ? -2.236 8.124 -16.368 1.00 92.81 189 ASN A C 1
ATOM 1551 O O . ASN A 1 189 ? -3.253 8.628 -16.850 1.00 92.81 189 ASN A O 1
ATOM 1555 N N . PHE A 1 190 ? -2.286 7.011 -15.622 1.00 93.19 190 PHE A N 1
ATOM 1556 C CA . PHE A 1 190 ? -3.574 6.464 -15.198 1.00 93.19 190 PHE A CA 1
ATOM 1557 C C . PHE A 1 190 ? -4.440 7.530 -14.515 1.00 93.19 190 PHE A C 1
ATOM 1559 O O . PHE A 1 190 ? -3.901 8.425 -13.847 1.00 93.19 190 PHE A O 1
ATOM 1566 N N . PRO A 1 191 ? -5.782 7.427 -14.637 1.00 93.31 191 PRO A N 1
ATOM 1567 C CA . PRO A 1 191 ? -6.687 8.312 -13.926 1.00 93.31 191 PRO A CA 1
ATOM 1568 C C . PRO A 1 191 ? -6.336 8.331 -12.445 1.00 93.31 191 PRO A C 1
ATOM 1570 O O . PRO A 1 191 ? -6.008 7.311 -11.841 1.00 93.31 191 PRO A O 1
ATOM 1573 N N . LYS A 1 192 ? -6.362 9.515 -11.863 1.00 95.06 192 LYS A N 1
ATOM 1574 C CA . LYS A 1 192 ? -5.737 9.779 -10.576 1.00 95.06 192 LYS A CA 1
ATOM 1575 C C . LYS A 1 192 ? -6.765 9.542 -9.480 1.00 95.06 192 LYS A C 1
ATOM 1577 O O . LYS A 1 192 ? -7.938 9.891 -9.622 1.00 95.06 192 LYS A O 1
ATOM 1582 N N . GLY A 1 193 ? -6.344 8.856 -8.428 1.00 93.06 193 GLY A N 1
ATOM 1583 C CA . GLY A 1 193 ? -7.175 8.532 -7.276 1.00 93.06 193 GLY A CA 1
ATOM 1584 C C . GLY A 1 193 ? -7.116 9.614 -6.202 1.00 93.06 193 GLY A C 1
ATOM 1585 O O . GLY A 1 193 ? -6.290 10.522 -6.255 1.00 93.06 193 GLY A O 1
ATOM 1586 N N . GLU A 1 194 ? -7.978 9.496 -5.195 1.00 92.88 194 GLU A N 1
ATOM 1587 C CA . GLU A 1 194 ? -8.102 10.450 -4.081 1.00 92.88 194 GLU A CA 1
ATOM 1588 C C . GLU A 1 194 ? -6.774 10.713 -3.344 1.00 92.88 194 GLU A C 1
ATOM 1590 O O . GLU A 1 194 ? -6.541 11.811 -2.824 1.00 92.88 194 GLU A O 1
ATOM 1595 N N . PHE A 1 195 ? -5.896 9.707 -3.290 1.00 94.69 195 PHE A N 1
ATOM 1596 C CA . PHE A 1 195 ? -4.618 9.762 -2.578 1.00 94.69 195 PHE A CA 1
ATOM 1597 C C . PHE A 1 195 ? -3.425 9.976 -3.510 1.00 94.69 195 PHE A C 1
ATOM 1599 O O . PHE A 1 195 ? -2.279 9.860 -3.074 1.00 94.69 195 PHE A O 1
ATOM 1606 N N . HIS A 1 196 ? -3.664 10.324 -4.778 1.00 95.94 196 HIS A N 1
ATOM 1607 C CA . HIS A 1 196 ? -2.580 10.734 -5.657 1.00 95.94 196 HIS A CA 1
ATOM 1608 C C . HIS A 1 196 ? -1.922 12.031 -5.138 1.00 95.94 196 HIS A C 1
ATOM 1610 O O . HIS A 1 196 ? -2.637 12.979 -4.796 1.00 95.94 196 HIS A O 1
ATOM 1616 N N . PRO A 1 197 ? -0.578 12.140 -5.122 1.00 93.00 197 PRO A N 1
ATOM 1617 C CA . PRO A 1 197 ? 0.118 13.326 -4.601 1.00 93.00 197 PRO A CA 1
ATOM 1618 C C . PRO A 1 197 ? -0.168 14.655 -5.302 1.00 93.00 197 PRO A C 1
ATOM 1620 O O . PRO A 1 197 ? 0.131 15.710 -4.744 1.00 93.00 197 PRO A O 1
ATOM 1623 N N . GLU A 1 198 ? -0.726 14.617 -6.512 1.00 89.56 198 GLU A N 1
ATOM 1624 C CA . GLU A 1 198 ? -1.096 15.823 -7.266 1.00 89.56 198 GLU A CA 1
ATOM 1625 C C . GLU A 1 198 ? -2.312 16.549 -6.676 1.00 89.56 198 GLU A C 1
ATOM 1627 O O . GLU A 1 198 ? -2.417 17.768 -6.789 1.00 89.56 198 GLU A O 1
ATOM 1632 N N . TYR A 1 199 ? -3.211 15.820 -6.008 1.00 81.19 199 TYR A N 1
ATOM 1633 C CA . TYR A 1 199 ? -4.380 16.404 -5.370 1.00 81.19 199 TYR A CA 1
ATOM 1634 C C . TYR A 1 199 ? -4.000 16.865 -3.965 1.00 81.19 199 TYR A C 1
ATOM 1636 O O . TYR A 1 199 ? -4.143 16.137 -2.976 1.00 81.19 199 TYR A O 1
ATOM 1644 N N . GLN A 1 200 ? -3.479 18.091 -3.883 1.00 54.59 200 GLN A N 1
ATOM 1645 C CA . GLN A 1 200 ? -3.278 18.781 -2.612 1.00 54.59 200 GLN A CA 1
ATOM 1646 C C . GLN A 1 200 ? -4.647 19.045 -1.964 1.00 54.59 200 GLN A C 1
ATOM 1648 O O . GLN A 1 200 ? -5.453 19.803 -2.497 1.00 54.59 200 GLN A O 1
ATOM 1653 N N . GLY A 1 201 ? -4.915 18.380 -0.837 1.00 51.53 201 GLY A N 1
ATOM 1654 C CA . GLY A 1 201 ? -6.177 18.447 -0.089 1.00 51.53 201 GLY A CA 1
ATOM 1655 C C . GLY A 1 201 ? -6.240 17.375 0.980 1.00 51.53 201 GLY A C 1
ATOM 1656 O O . GLY A 1 201 ? -6.668 16.252 0.635 1.00 51.53 201 GLY A O 1
#

Radius of gyration: 18.39 Å; Cα contacts (8 Å, |Δi|>4): 241; chains: 1; bounding box: 50×40×57 Å